Protein AF-A0A8T4T8U9-F1 (afdb_monomer_lite)

Foldseek 3Di:
DADVVLLVVVLVVVVVVDDLVVVLVVCVVVPHDNVNSVVSVVNNVVVVVPPDPPPDPPPPPPVVVVVVVVVVVVVVVVPPDDDDDDDDDDDDDDDDDDDDDDDDDDDDDDDDDDDDDDDDDDDDDDDDDDDDDDDDDDDDDDDDPDPPDPDDPPPPPPDDDPDPLPPDPPSQVSLLVVCLVVLPLVSLVVRPDLVSSQVSLLSSCQVVVPLVSLVPHPQSLVSLLVSCVNNVPLVSLVVRPDPVSSVVSND

Sequence (251 aa):
MANQELVNYLISLQAGNYSKTQVKRVLLEVGWPEKDINEAFKLAQTHHDVSMPHLGLQEKSFLIQSLSVLLIVMTGTFLIFGSEPTPTGNVVLTVSPVQTLGVSSEVRVVEEQNAPALISVPTQETAPTLNVHVEEQISVPAQQIFIPEPTPKVTVLSAPPQENCETAVKSDTCLLRHALEQKDEKLCSRIRSSELYSDCMTSLAIEKKQMSLCRETAEPDNCYAEYAEQTGDKTACSRIAKSSIRENCQS

Secondary structure (DSSP, 8-state):
---HHHHHHHHHHHTTT--HHHHHHHHHHTT--HHHHHHHHHHHHHHTTTS--------SSHHHHHHHHHHHHHHHSTTSSPPPPPP---------------------------------PPPP--PPP--PPP-----PPP----------------S-----GGG-TTHHHHHHHHHHHHT-HHHHTT---HHHHHHHHHHHHHHHT-GGGGGGSS-HHHHHHHHHHHH--GGGGGG--SHHHHHHHH-

Radius of gyration: 39.69 Å; chains: 1; bounding box: 90×96×93 Å

Structure (mmCIF, N/CA/C/O backbone):
data_AF-A0A8T4T8U9-F1
#
_entry.id   AF-A0A8T4T8U9-F1
#
loop_
_atom_site.group_PDB
_atom_site.id
_atom_site.type_symbol
_atom_site.label_atom_id
_atom_site.label_alt_id
_atom_site.label_comp_id
_atom_site.label_asym_id
_atom_site.label_entity_id
_atom_site.label_seq_id
_atom_site.pdbx_PDB_ins_code
_atom_site.Cartn_x
_atom_site.Cartn_y
_atom_site.Cartn_z
_atom_site.occupancy
_atom_site.B_iso_or_equiv
_atom_site.auth_seq_id
_atom_site.auth_comp_id
_atom_site.auth_asym_id
_atom_site.auth_atom_id
_atom_site.pdbx_PDB_model_num
ATOM 1 N N . MET A 1 1 ? 34.948 -1.245 -29.485 1.00 60.84 1 MET A N 1
ATOM 2 C CA . MET A 1 1 ? 35.095 -0.838 -28.077 1.00 60.84 1 MET A CA 1
ATOM 3 C C . MET A 1 1 ? 33.748 -1.105 -27.457 1.00 60.84 1 MET A C 1
ATOM 5 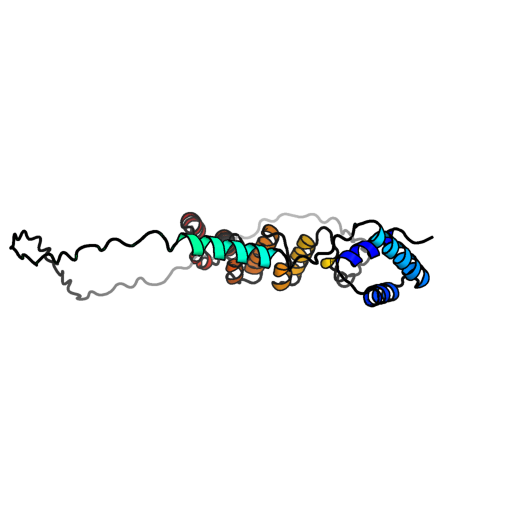O O . MET A 1 1 ? 32.793 -0.446 -27.847 1.00 60.84 1 MET A O 1
ATOM 9 N N . ALA A 1 2 ? 33.657 -2.120 -26.602 1.00 72.50 2 ALA A N 1
ATOM 10 C CA . ALA A 1 2 ? 32.401 -2.477 -25.964 1.00 72.50 2 ALA A CA 1
ATOM 11 C C . ALA A 1 2 ? 31.846 -1.317 -25.134 1.00 72.50 2 ALA A C 1
ATOM 13 O O . ALA A 1 2 ? 32.590 -0.616 -24.443 1.00 72.50 2 ALA A O 1
ATOM 14 N N . ASN A 1 3 ? 30.529 -1.147 -25.185 1.00 86.31 3 ASN A N 1
ATOM 15 C CA . ASN A 1 3 ? 29.830 -0.192 -24.344 1.00 86.31 3 ASN A CA 1
ATOM 16 C C . ASN A 1 3 ? 29.908 -0.660 -22.875 1.00 86.31 3 ASN A C 1
ATOM 18 O O . ASN A 1 3 ? 29.367 -1.711 -22.530 1.00 86.31 3 ASN A O 1
ATOM 22 N N . GLN A 1 4 ? 30.592 0.104 -22.017 1.00 86.69 4 GLN A N 1
ATOM 23 C CA . GLN A 1 4 ? 30.776 -0.258 -20.606 1.00 86.69 4 GLN A CA 1
ATOM 24 C C . GLN A 1 4 ? 29.465 -0.276 -19.811 1.00 86.69 4 GLN A C 1
ATOM 26 O O . GLN A 1 4 ? 29.329 -1.082 -18.893 1.00 86.69 4 GLN A O 1
ATOM 31 N N . GLU A 1 5 ? 28.479 0.544 -20.179 1.00 86.56 5 GLU A N 1
ATOM 32 C CA . GLU A 1 5 ? 27.156 0.522 -19.547 1.00 86.56 5 GLU A CA 1
ATOM 33 C C . GLU A 1 5 ? 26.439 -0.795 -19.849 1.00 86.56 5 GLU A C 1
ATOM 35 O O . GLU A 1 5 ? 25.894 -1.428 -18.944 1.00 86.56 5 GLU A O 1
ATOM 40 N N . LEU A 1 6 ? 26.528 -1.268 -21.097 1.00 90.12 6 LEU A N 1
ATOM 41 C CA . LEU A 1 6 ? 25.981 -2.564 -21.496 1.00 90.12 6 LEU A CA 1
ATOM 42 C C . LEU A 1 6 ? 26.680 -3.721 -20.768 1.00 90.12 6 LEU A C 1
ATOM 44 O O . LEU A 1 6 ? 26.020 -4.659 -20.331 1.00 90.12 6 LEU A O 1
ATOM 48 N N . VAL A 1 7 ? 28.004 -3.658 -20.597 1.00 88.94 7 VAL A N 1
ATOM 49 C CA . VAL A 1 7 ? 28.760 -4.671 -19.840 1.00 88.94 7 VAL A CA 1
ATOM 50 C C . VAL A 1 7 ? 28.304 -4.716 -18.380 1.00 88.94 7 VAL A C 1
ATOM 52 O O . VAL A 1 7 ? 27.998 -5.794 -17.874 1.00 88.94 7 VAL A O 1
ATOM 55 N N . ASN A 1 8 ? 28.191 -3.563 -17.719 1.00 87.00 8 ASN A N 1
ATOM 56 C CA . ASN A 1 8 ? 27.750 -3.480 -16.324 1.00 87.00 8 ASN A CA 1
ATOM 57 C C . ASN A 1 8 ? 26.303 -3.962 -16.147 1.00 87.00 8 ASN A C 1
ATOM 59 O O . ASN A 1 8 ? 25.994 -4.657 -15.178 1.00 87.00 8 ASN A O 1
ATOM 63 N N . TYR A 1 9 ? 25.433 -3.652 -17.109 1.00 89.38 9 TYR A N 1
ATOM 64 C CA . TYR A 1 9 ? 24.068 -4.165 -17.150 1.00 89.38 9 TYR A CA 1
ATOM 65 C C . TYR A 1 9 ? 24.029 -5.694 -17.282 1.00 89.38 9 TYR A C 1
ATOM 67 O O . TYR A 1 9 ? 23.308 -6.370 -16.555 1.00 89.38 9 TYR A O 1
ATOM 75 N N . LEU A 1 10 ? 24.845 -6.277 -18.161 1.00 89.81 10 LEU A N 1
ATOM 76 C CA . LEU A 1 10 ? 24.913 -7.733 -18.303 1.00 89.81 10 LEU A CA 1
ATOM 77 C C . LEU A 1 10 ? 25.443 -8.424 -17.037 1.00 89.81 10 LEU A C 1
ATOM 79 O O . LEU A 1 10 ? 24.952 -9.499 -16.693 1.00 89.81 10 LEU A O 1
ATOM 83 N N . ILE A 1 11 ? 26.396 -7.812 -16.327 1.00 86.12 11 ILE A N 1
ATOM 84 C CA . ILE A 1 11 ? 26.914 -8.324 -15.047 1.00 86.12 11 ILE A CA 1
ATOM 85 C C . ILE A 1 11 ? 25.815 -8.327 -13.974 1.00 86.12 11 ILE A C 1
ATOM 87 O O . ILE A 1 11 ? 25.668 -9.313 -13.252 1.00 86.12 11 ILE A O 1
ATOM 91 N N . SER A 1 12 ? 25.000 -7.270 -13.882 1.00 83.00 12 SER A N 1
ATOM 92 C CA . SER A 1 12 ? 23.913 -7.220 -12.892 1.00 83.00 12 SER A CA 1
ATOM 93 C C . SER A 1 12 ? 22.831 -8.271 -13.164 1.00 83.00 12 SER A C 1
ATOM 95 O O . SER A 1 12 ? 22.309 -8.879 -12.229 1.00 83.00 12 SER A O 1
ATOM 97 N N . LEU A 1 13 ? 22.551 -8.568 -14.436 1.00 84.06 13 LEU A N 1
ATOM 98 C CA . LEU A 1 13 ? 21.627 -9.636 -14.819 1.00 84.06 13 LEU A CA 1
ATOM 99 C C . LEU A 1 13 ? 22.167 -11.038 -14.501 1.00 84.06 13 LEU A C 1
ATOM 101 O O . LEU A 1 13 ? 21.388 -11.937 -14.189 1.00 84.06 13 LEU A O 1
ATOM 105 N N . GLN A 1 14 ? 23.482 -11.260 -14.520 1.00 71.69 14 GLN A N 1
ATOM 106 C CA . GLN A 1 14 ? 24.045 -12.566 -14.155 1.00 71.69 14 GLN A CA 1
ATOM 107 C C . GLN A 1 14 ? 23.751 -12.952 -12.695 1.00 71.69 14 GLN A C 1
ATOM 109 O O . GLN A 1 14 ? 23.529 -14.131 -12.421 1.00 71.69 14 GLN A O 1
ATOM 114 N N . ALA A 1 15 ? 23.639 -11.984 -11.778 1.00 69.00 15 ALA A N 1
ATOM 115 C CA . ALA A 1 15 ? 23.240 -12.235 -10.388 1.00 69.00 15 ALA A CA 1
ATOM 116 C C . ALA A 1 15 ? 21.786 -12.737 -10.250 1.00 69.00 15 ALA A C 1
ATOM 118 O O . ALA A 1 15 ? 21.448 -13.404 -9.275 1.00 69.00 15 ALA A O 1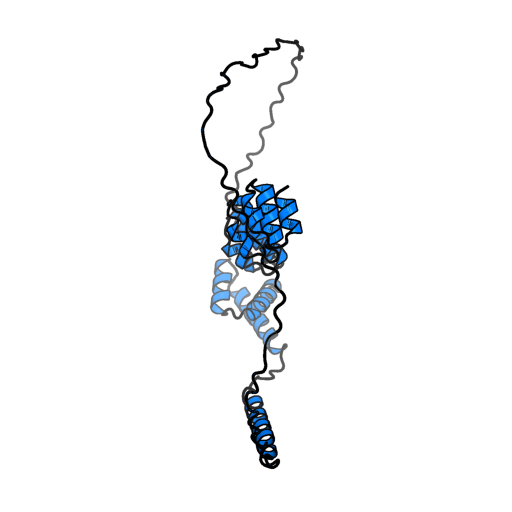
ATOM 119 N N . GLY A 1 16 ? 20.931 -12.441 -11.234 1.00 69.38 16 GLY A N 1
ATOM 120 C CA . GLY A 1 16 ? 19.524 -12.847 -11.274 1.00 69.38 16 GLY A CA 1
ATOM 121 C C . GLY A 1 16 ? 19.257 -14.199 -11.942 1.00 69.38 16 GLY A C 1
ATOM 122 O O . GLY A 1 16 ? 18.098 -14.567 -12.102 1.00 69.38 16 GLY A O 1
ATOM 123 N N . ASN A 1 17 ? 20.300 -14.940 -12.342 1.00 70.81 17 ASN A N 1
ATOM 124 C CA . ASN A 1 17 ? 20.196 -16.252 -12.997 1.00 70.81 17 ASN A CA 1
ATOM 125 C C . ASN A 1 17 ? 19.382 -16.255 -14.315 1.00 70.81 17 ASN A C 1
ATOM 127 O O . ASN A 1 17 ? 18.723 -17.238 -14.659 1.00 70.81 17 ASN A O 1
ATOM 131 N N . TYR A 1 18 ? 19.423 -15.157 -15.075 1.00 81.00 18 TYR A N 1
ATOM 132 C CA . TYR A 1 18 ? 18.790 -15.083 -16.395 1.00 81.00 18 TYR A CA 1
ATOM 133 C C . TYR A 1 18 ? 19.619 -15.820 -17.454 1.00 81.00 18 TYR A C 1
ATOM 135 O O . TYR A 1 18 ? 20.849 -15.720 -17.486 1.00 81.00 18 TYR A O 1
ATOM 143 N N . SER A 1 19 ? 18.964 -16.527 -18.383 1.00 84.06 19 SER A N 1
ATOM 144 C CA . SER A 1 19 ? 19.706 -17.203 -19.452 1.00 84.06 19 SER A CA 1
ATOM 145 C C . SER A 1 19 ? 20.261 -16.202 -20.472 1.00 84.06 19 SER A C 1
ATOM 147 O O . SER A 1 19 ? 19.580 -15.269 -20.907 1.00 84.06 19 SER A O 1
ATOM 149 N N . LYS A 1 20 ? 21.490 -16.451 -20.939 1.00 86.31 20 LYS A N 1
ATOM 150 C CA . LYS A 1 20 ? 22.165 -15.647 -21.974 1.00 86.31 20 LYS A CA 1
ATOM 151 C C . LYS A 1 20 ? 21.307 -15.467 -23.233 1.00 86.31 20 LYS A C 1
ATOM 153 O O . LYS A 1 20 ? 21.295 -14.394 -23.829 1.00 86.31 20 LYS A O 1
ATOM 158 N N . THR A 1 21 ? 20.557 -16.501 -23.613 1.00 85.06 21 THR A N 1
ATOM 159 C CA . THR A 1 21 ? 19.668 -16.496 -24.783 1.00 85.06 21 THR A CA 1
ATOM 160 C C . THR A 1 21 ? 18.459 -15.582 -24.593 1.00 85.06 21 THR A C 1
ATOM 162 O O . THR A 1 21 ? 18.077 -14.884 -25.532 1.00 85.06 21 THR A O 1
ATOM 165 N N . GLN A 1 22 ? 17.867 -15.553 -23.394 1.00 85.62 22 GLN A N 1
ATOM 166 C CA . GLN A 1 22 ? 16.753 -14.651 -23.079 1.00 85.62 22 GLN A CA 1
ATOM 167 C C . GLN A 1 22 ? 17.212 -13.194 -23.100 1.00 85.62 22 GLN A C 1
ATOM 169 O O . GLN A 1 22 ? 16.605 -12.375 -23.783 1.00 85.62 22 GLN A O 1
ATOM 174 N N . VAL A 1 23 ? 18.327 -12.893 -22.433 1.00 89.19 23 VAL A N 1
ATOM 175 C CA . VAL A 1 23 ? 18.873 -11.530 -22.373 1.00 89.19 23 VAL A CA 1
ATOM 176 C C . VAL A 1 23 ? 19.290 -11.041 -23.765 1.00 89.19 23 VAL A C 1
ATOM 178 O O . VAL A 1 23 ? 18.953 -9.926 -24.153 1.00 89.19 23 VAL A O 1
ATOM 181 N N . LYS A 1 24 ? 19.944 -11.892 -24.572 1.00 92.38 24 LYS A N 1
ATOM 182 C CA . LYS A 1 24 ? 20.305 -11.558 -25.959 1.00 92.38 24 LYS A CA 1
ATOM 183 C C . LYS A 1 24 ? 19.080 -11.229 -26.816 1.00 92.38 24 LYS A C 1
ATOM 185 O O . LYS A 1 24 ? 19.142 -10.289 -27.599 1.00 92.38 24 LYS A O 1
ATOM 190 N N . ARG A 1 25 ? 17.977 -11.974 -26.671 1.00 91.62 25 ARG A N 1
ATOM 191 C CA . ARG A 1 25 ? 16.738 -11.722 -27.426 1.00 91.62 25 ARG A CA 1
ATOM 192 C C . ARG A 1 25 ? 16.171 -10.335 -27.126 1.00 91.62 25 ARG A C 1
ATOM 194 O O . ARG A 1 25 ? 15.906 -9.593 -28.061 1.00 91.62 25 ARG A O 1
ATOM 201 N N . VAL A 1 26 ? 16.039 -9.991 -25.844 1.00 91.81 26 VAL A N 1
ATOM 202 C CA . VAL A 1 26 ? 15.486 -8.696 -25.414 1.00 91.81 26 VAL A CA 1
ATOM 203 C C . VAL A 1 26 ? 16.354 -7.541 -25.909 1.00 91.81 26 VAL A C 1
ATOM 205 O O . VAL A 1 26 ? 15.834 -6.561 -26.428 1.00 91.81 26 VAL A O 1
ATOM 208 N N . LEU A 1 27 ? 17.681 -7.673 -25.824 1.00 92.06 27 LEU A N 1
ATOM 209 C CA . LEU A 1 27 ? 18.603 -6.644 -26.309 1.00 92.06 27 LEU A CA 1
ATOM 210 C C . LEU A 1 27 ? 18.507 -6.429 -27.827 1.00 92.06 27 LEU A C 1
ATOM 212 O O . LEU A 1 27 ? 18.581 -5.293 -28.283 1.00 92.06 27 LEU A O 1
ATOM 216 N N . LEU A 1 28 ? 18.299 -7.489 -28.610 1.00 92.44 28 LEU A N 1
ATOM 217 C CA . LEU A 1 28 ? 18.056 -7.354 -30.050 1.00 92.44 28 LEU A CA 1
ATOM 218 C C . LEU A 1 28 ? 16.715 -6.666 -30.340 1.00 92.44 28 LEU A C 1
ATOM 220 O O . LEU A 1 28 ? 16.636 -5.848 -31.251 1.00 92.44 28 LEU A O 1
ATOM 224 N N . GLU A 1 29 ? 15.678 -6.968 -29.557 1.00 93.00 29 GLU A N 1
ATOM 225 C CA . GLU A 1 29 ? 14.336 -6.391 -29.705 1.00 93.00 29 GLU A CA 1
ATOM 226 C C . GLU A 1 29 ? 14.309 -4.884 -29.421 1.00 93.00 29 GLU A C 1
ATOM 228 O O . GLU A 1 29 ? 13.678 -4.130 -30.157 1.00 93.00 29 GLU A O 1
ATOM 233 N N . VAL A 1 30 ? 15.068 -4.420 -28.422 1.00 89.19 30 VAL A N 1
ATOM 234 C CA . VAL A 1 30 ? 15.222 -2.983 -28.128 1.00 89.19 30 VAL A CA 1
ATOM 235 C C . VAL A 1 30 ? 16.219 -2.272 -29.060 1.00 89.19 30 VAL A C 1
ATOM 237 O O . VAL A 1 30 ? 16.501 -1.089 -28.879 1.00 89.19 30 VAL A O 1
ATOM 240 N N . GLY A 1 31 ? 16.748 -2.974 -30.068 1.00 91.06 31 GLY A N 1
ATOM 241 C CA . GLY A 1 31 ? 17.551 -2.389 -31.142 1.00 91.06 31 GLY A CA 1
ATOM 242 C C . GLY A 1 31 ? 19.059 -2.349 -30.898 1.00 91.06 31 GLY A C 1
ATOM 243 O O . GLY A 1 31 ? 19.763 -1.650 -31.628 1.00 91.06 31 GLY A O 1
ATOM 244 N N . TRP A 1 32 ? 19.592 -3.086 -29.916 1.00 91.00 32 TRP A N 1
ATOM 245 C CA . TRP A 1 32 ? 21.044 -3.170 -29.751 1.00 91.00 32 TRP A CA 1
ATOM 246 C C . TRP A 1 32 ? 21.687 -3.982 -30.883 1.00 91.00 32 TRP A C 1
ATOM 248 O O . TRP A 1 32 ? 21.194 -5.059 -31.236 1.00 91.00 32 TRP A O 1
ATOM 258 N N . PRO A 1 33 ? 22.835 -3.533 -31.422 1.00 93.31 33 PRO A N 1
ATOM 259 C CA . PRO A 1 33 ? 23.558 -4.288 -32.433 1.00 93.31 33 PRO A CA 1
ATOM 260 C C . PRO A 1 33 ? 24.037 -5.629 -31.877 1.00 93.31 33 PRO A C 1
ATOM 262 O O . PRO A 1 33 ? 24.695 -5.688 -30.837 1.00 93.31 33 PRO A O 1
ATOM 265 N N . GLU A 1 34 ? 23.794 -6.719 -32.608 1.00 91.88 34 GLU A N 1
ATOM 266 C CA . GLU A 1 34 ? 24.196 -8.063 -32.170 1.00 91.88 34 GLU A CA 1
ATOM 267 C C . GLU A 1 34 ? 25.699 -8.162 -31.864 1.00 91.88 34 GLU A C 1
ATOM 269 O O . GLU A 1 34 ? 26.117 -8.849 -30.929 1.00 91.88 34 GLU A O 1
ATOM 274 N N . LYS A 1 35 ? 26.516 -7.436 -32.635 1.00 91.94 35 LYS A N 1
ATOM 275 C CA . LYS A 1 35 ? 27.965 -7.342 -32.442 1.00 91.94 35 LYS A CA 1
ATOM 276 C C . LYS A 1 35 ? 28.323 -6.812 -31.050 1.00 91.94 35 LYS A C 1
ATOM 278 O O . LYS A 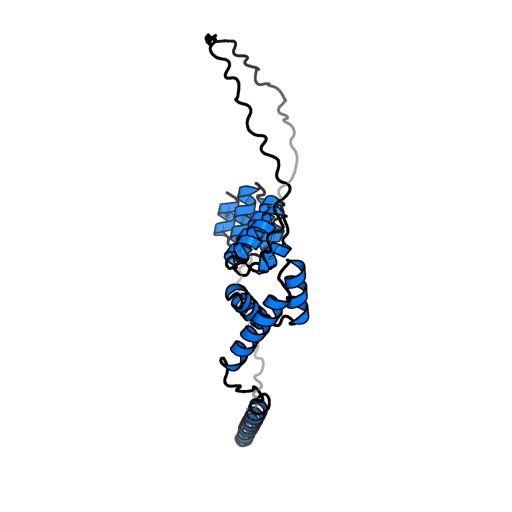1 35 ? 29.156 -7.417 -30.377 1.00 91.94 35 LYS A O 1
ATOM 283 N N . ASP A 1 36 ? 27.657 -5.748 -30.616 1.00 90.56 36 ASP A N 1
ATOM 284 C CA . ASP A 1 36 ? 27.935 -5.079 -29.345 1.00 90.56 36 ASP A CA 1
ATOM 285 C C . ASP A 1 36 ? 27.432 -5.920 -28.169 1.00 90.56 36 ASP A C 1
ATOM 287 O O . ASP A 1 36 ? 28.124 -6.057 -27.161 1.00 90.56 36 ASP A O 1
ATOM 291 N N . ILE A 1 37 ? 26.284 -6.585 -28.338 1.00 91.56 37 ILE A N 1
ATOM 292 C CA . ILE A 1 37 ? 25.748 -7.553 -27.372 1.00 91.56 37 ILE A CA 1
ATOM 293 C C . ILE A 1 37 ? 26.738 -8.706 -27.162 1.00 91.56 37 ILE A C 1
ATOM 295 O O . ILE A 1 37 ? 27.057 -9.066 -26.028 1.00 91.56 37 ILE A O 1
ATOM 299 N N . ASN A 1 38 ? 27.249 -9.293 -28.247 1.00 91.88 38 ASN A N 1
ATOM 300 C CA . ASN A 1 38 ? 28.189 -10.410 -28.169 1.00 91.88 38 ASN A CA 1
ATOM 301 C C . ASN A 1 38 ? 29.537 -9.986 -27.546 1.00 91.88 38 ASN A C 1
ATOM 303 O O . ASN A 1 38 ? 30.094 -10.742 -26.745 1.00 91.88 38 ASN A O 1
ATOM 307 N N . GLU A 1 39 ? 30.053 -8.795 -27.879 1.00 91.56 39 GLU A N 1
ATOM 308 C CA . GLU A 1 39 ? 31.277 -8.234 -27.281 1.00 91.56 39 GLU A CA 1
ATOM 309 C C . GLU A 1 39 ? 31.083 -7.987 -25.775 1.00 91.56 39 GLU A C 1
ATOM 311 O O . GLU A 1 39 ? 31.923 -8.392 -24.969 1.00 91.56 39 GLU A O 1
ATOM 316 N N . ALA A 1 40 ? 29.936 -7.430 -25.376 1.00 91.19 40 ALA A N 1
ATOM 317 C CA . ALA A 1 40 ? 29.621 -7.164 -23.978 1.00 91.19 40 ALA A CA 1
ATOM 318 C C . ALA A 1 40 ? 29.429 -8.450 -23.157 1.00 91.19 40 ALA A C 1
ATOM 320 O O . ALA A 1 40 ? 29.958 -8.551 -22.052 1.00 91.19 40 ALA A O 1
ATOM 321 N N . PHE A 1 41 ? 28.771 -9.479 -23.705 1.00 90.31 41 PHE A N 1
ATOM 322 C CA . PHE A 1 41 ? 28.678 -10.786 -23.045 1.00 90.31 41 PHE A CA 1
ATOM 323 C C . PHE A 1 41 ? 30.042 -11.436 -22.837 1.00 90.31 41 PHE A C 1
ATOM 325 O O . PHE A 1 41 ? 30.249 -12.098 -21.823 1.00 90.31 41 PHE A O 1
ATOM 332 N N . LYS A 1 42 ? 30.964 -11.283 -23.793 1.00 90.19 42 LYS A N 1
ATOM 333 C CA . LYS A 1 42 ? 32.323 -11.818 -23.675 1.00 90.19 42 LYS A CA 1
ATOM 334 C C . LYS A 1 42 ? 33.064 -11.173 -22.500 1.00 90.19 42 LYS A C 1
ATOM 336 O O . LYS A 1 42 ? 33.716 -11.887 -21.748 1.00 90.19 42 LYS A O 1
ATOM 341 N N . LEU A 1 43 ? 32.912 -9.860 -22.319 1.00 87.69 43 LEU A N 1
ATOM 342 C CA . LEU A 1 43 ? 33.530 -9.110 -21.221 1.00 87.69 43 LEU A CA 1
ATOM 343 C C . LEU A 1 43 ? 32.848 -9.359 -19.867 1.00 87.69 43 LEU A C 1
ATOM 345 O O . LEU A 1 43 ? 33.526 -9.555 -18.860 1.00 87.69 43 LEU A O 1
ATOM 349 N N . ALA A 1 44 ? 31.517 -9.432 -19.831 1.00 84.12 44 ALA A N 1
ATOM 350 C CA . ALA A 1 44 ? 30.778 -9.772 -18.614 1.00 84.12 44 ALA A CA 1
ATOM 351 C C . ALA A 1 44 ? 31.131 -11.186 -18.116 1.00 84.12 44 ALA A C 1
ATOM 353 O O . ALA A 1 44 ? 31.309 -11.412 -16.924 1.00 84.12 44 ALA A O 1
ATOM 354 N N . GLN A 1 45 ? 31.328 -12.138 -19.034 1.00 78.19 45 GLN A N 1
ATOM 355 C CA . GLN A 1 45 ? 31.705 -13.510 -18.693 1.00 78.19 45 GLN A CA 1
ATOM 356 C C . GLN A 1 45 ? 33.137 -13.626 -18.140 1.00 78.19 45 GLN A C 1
ATOM 358 O O . GLN A 1 45 ? 33.381 -14.489 -17.306 1.00 78.19 45 GLN A O 1
ATOM 363 N N . THR A 1 46 ? 34.061 -12.732 -18.515 1.00 71.81 46 THR A N 1
ATOM 364 C CA . THR A 1 46 ? 35.405 -12.673 -17.908 1.00 71.81 46 THR A CA 1
ATOM 365 C C . THR A 1 46 ? 35.414 -12.096 -16.487 1.00 71.81 46 THR A C 1
ATOM 367 O O . THR A 1 46 ? 36.286 -12.449 -15.700 1.00 71.81 46 THR A O 1
ATOM 370 N N . HIS A 1 47 ? 34.428 -11.268 -16.113 1.00 58.72 47 HIS A N 1
ATOM 371 C CA . HIS A 1 47 ? 34.287 -10.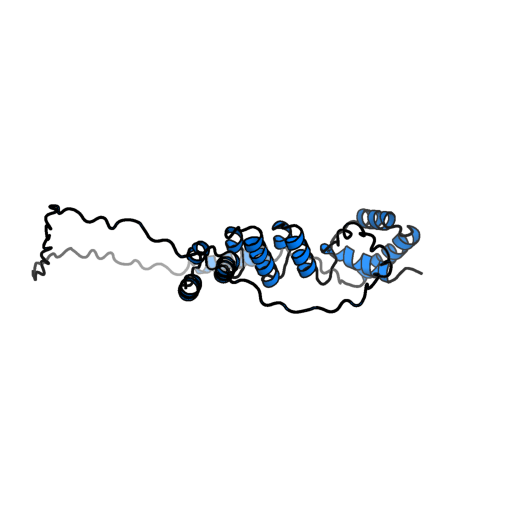763 -14.738 1.00 58.72 47 HIS A CA 1
ATOM 372 C C . HIS A 1 47 ? 33.783 -11.826 -13.743 1.00 58.72 47 HIS A C 1
ATOM 374 O O . HIS A 1 47 ? 34.013 -11.689 -12.542 1.00 58.72 47 HIS A O 1
ATOM 380 N N . HIS A 1 48 ? 33.165 -12.909 -14.228 1.00 54.38 48 HIS A N 1
ATOM 381 C CA . HIS A 1 48 ? 32.760 -14.055 -13.407 1.00 54.38 48 HIS A CA 1
ATOM 382 C C . HIS A 1 48 ? 33.960 -14.891 -12.911 1.00 54.38 48 HIS A C 1
ATOM 384 O O . HIS A 1 48 ? 33.848 -15.571 -11.899 1.00 54.38 48 HIS A O 1
ATOM 390 N N . ASP A 1 49 ? 35.116 -14.834 -13.582 1.00 43.34 49 ASP A N 1
ATOM 391 C CA . ASP A 1 49 ? 36.278 -15.683 -13.254 1.00 43.34 49 ASP A CA 1
ATOM 392 C C . ASP A 1 49 ? 37.181 -15.095 -12.148 1.00 43.34 49 ASP A C 1
ATOM 394 O O . ASP A 1 49 ? 38.038 -15.778 -11.597 1.00 43.34 49 ASP A O 1
ATOM 398 N N . VAL A 1 50 ? 37.000 -13.814 -11.798 1.00 51.62 50 VAL A N 1
ATOM 399 C CA . VAL A 1 50 ? 37.882 -13.101 -10.846 1.00 51.62 50 VAL A CA 1
ATOM 400 C C . VAL A 1 50 ? 37.220 -12.875 -9.483 1.00 51.62 50 VAL A C 1
ATOM 402 O O . VAL A 1 50 ? 37.906 -12.661 -8.487 1.00 51.62 50 VAL A O 1
ATOM 405 N N . SER A 1 51 ? 35.892 -12.976 -9.394 1.00 47.41 51 SER A N 1
ATOM 406 C CA . SER A 1 51 ? 35.154 -12.890 -8.127 1.00 47.41 51 SER A CA 1
ATOM 407 C C . SER A 1 51 ? 34.559 -14.241 -7.751 1.00 47.41 51 SER A C 1
ATOM 409 O O . SER A 1 51 ? 33.350 -14.412 -7.817 1.00 47.41 51 SER A O 1
ATOM 411 N N . MET A 1 52 ? 35.426 -15.194 -7.393 1.00 39.22 52 MET A N 1
ATOM 412 C CA . MET A 1 52 ? 35.226 -16.189 -6.326 1.00 39.22 52 MET A CA 1
ATOM 413 C C . MET A 1 52 ? 36.355 -17.234 -6.369 1.00 39.22 52 MET A C 1
ATOM 415 O O . MET A 1 52 ? 36.481 -17.946 -7.366 1.00 39.22 52 MET A O 1
ATOM 419 N N . PRO A 1 53 ? 37.122 -17.449 -5.282 1.00 38.25 53 PRO A N 1
ATOM 420 C CA . PRO A 1 53 ? 37.631 -18.786 -5.032 1.00 38.25 53 PRO A CA 1
ATOM 421 C C . PRO A 1 53 ? 36.410 -19.692 -4.837 1.00 38.25 53 PRO A C 1
ATOM 423 O O . PRO A 1 53 ? 35.608 -19.505 -3.922 1.00 38.25 53 PRO A O 1
ATOM 426 N N . HIS A 1 54 ? 36.247 -20.653 -5.739 1.00 37.94 54 HIS A N 1
ATOM 427 C CA . HIS A 1 54 ? 35.256 -21.715 -5.656 1.00 37.94 54 HIS A CA 1
ATOM 428 C C . HIS A 1 54 ? 35.539 -22.593 -4.422 1.00 37.94 54 HIS A C 1
ATOM 430 O O . HIS A 1 54 ? 36.140 -23.663 -4.525 1.00 37.94 54 HIS A O 1
ATOM 436 N N . LEU A 1 55 ? 35.099 -22.162 -3.236 1.00 36.69 55 LEU A N 1
ATOM 437 C CA . LEU A 1 55 ? 34.809 -23.084 -2.141 1.00 36.69 55 LEU A CA 1
ATOM 438 C C . LEU A 1 55 ? 33.432 -23.676 -2.419 1.00 36.69 55 LEU A C 1
ATOM 440 O O . LEU A 1 55 ? 32.393 -23.155 -2.015 1.00 36.69 55 LEU A O 1
ATOM 444 N N . GLY A 1 56 ? 33.454 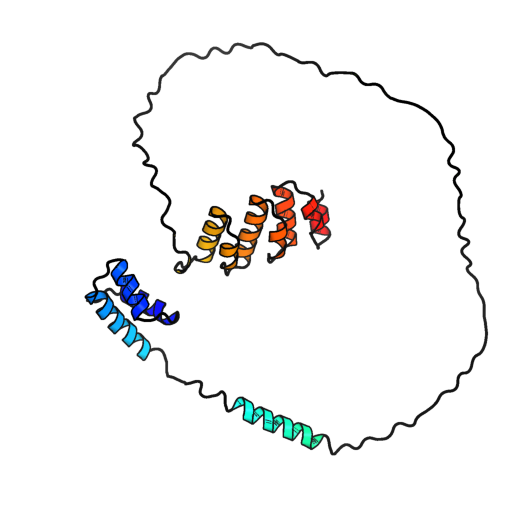-24.763 -3.185 1.00 37.09 56 GLY A N 1
ATOM 445 C CA . GLY A 1 56 ? 32.293 -25.595 -3.420 1.00 37.09 56 GLY A CA 1
ATOM 446 C C . GLY A 1 56 ? 31.703 -26.049 -2.090 1.00 37.09 56 GLY A C 1
ATOM 447 O O . GLY A 1 56 ? 32.365 -26.708 -1.290 1.00 37.09 56 GLY A O 1
ATOM 448 N N . LEU A 1 57 ? 30.426 -25.740 -1.879 1.00 40.34 57 LEU A N 1
ATOM 449 C CA . LEU A 1 57 ? 29.590 -26.460 -0.930 1.00 40.34 57 LEU A CA 1
ATOM 450 C C . LEU A 1 57 ? 29.366 -27.880 -1.466 1.00 40.34 57 LEU A C 1
ATOM 452 O O . LEU A 1 57 ? 28.321 -28.202 -2.024 1.00 40.34 57 LEU A O 1
ATOM 456 N N . GLN A 1 58 ? 30.362 -28.740 -1.257 1.00 49.47 58 GLN A N 1
ATOM 457 C CA . GLN A 1 58 ? 30.196 -30.190 -1.191 1.00 49.47 58 GLN A CA 1
ATOM 458 C C . GLN A 1 58 ? 30.244 -30.651 0.272 1.00 49.47 58 GLN A C 1
ATOM 460 O O . GLN A 1 58 ? 30.790 -31.694 0.587 1.00 49.47 58 GLN A O 1
ATOM 465 N N . GLU A 1 59 ? 29.644 -29.891 1.185 1.00 50.12 59 GLU A N 1
ATOM 466 C CA . GLU A 1 59 ? 29.626 -30.188 2.625 1.00 50.12 59 GLU A CA 1
ATOM 467 C C . GLU A 1 59 ? 28.178 -30.294 3.135 1.00 50.12 59 GLU A C 1
ATOM 469 O O . GLU A 1 59 ? 27.786 -29.697 4.129 1.00 50.12 59 GLU A O 1
ATOM 474 N N . LYS A 1 60 ? 27.337 -31.080 2.449 1.00 48.47 60 LYS A N 1
ATOM 475 C CA . LYS A 1 60 ? 26.115 -31.641 3.068 1.00 48.47 60 LYS A CA 1
ATOM 476 C C . LYS A 1 60 ? 26.349 -33.028 3.683 1.00 48.47 60 LYS A C 1
ATOM 478 O O . LYS A 1 60 ? 25.398 -33.663 4.123 1.00 48.47 60 LYS A O 1
ATOM 483 N N . SER A 1 61 ? 27.605 -33.486 3.747 1.00 52.75 61 SER A N 1
ATOM 484 C CA . SER A 1 61 ? 27.956 -34.816 4.263 1.00 52.75 61 SER A CA 1
ATOM 485 C C . SER A 1 61 ? 28.571 -34.811 5.670 1.00 52.75 61 SER A C 1
ATOM 487 O O . SER A 1 61 ? 28.433 -35.809 6.371 1.00 52.75 61 SER A O 1
ATOM 489 N N . PHE A 1 62 ? 29.203 -33.723 6.130 1.00 54.34 62 PHE A N 1
ATOM 490 C CA . PHE A 1 62 ? 29.923 -33.731 7.416 1.00 54.34 62 PHE A CA 1
ATOM 491 C C . PHE A 1 62 ? 29.060 -33.401 8.642 1.00 54.34 62 PHE A C 1
ATOM 493 O O . PHE A 1 62 ? 29.258 -33.995 9.702 1.00 54.34 62 PHE A O 1
ATOM 500 N N . LEU A 1 63 ? 28.051 -32.531 8.510 1.00 53.88 63 LEU A N 1
ATOM 501 C CA . LEU A 1 63 ? 27.177 -32.181 9.642 1.00 53.88 63 LEU A CA 1
ATOM 502 C C . LEU A 1 63 ? 26.316 -33.362 10.119 1.00 53.88 63 LEU A C 1
ATOM 504 O O . LEU A 1 63 ? 25.990 -33.454 11.298 1.00 53.88 63 LEU A O 1
ATOM 508 N N . ILE A 1 64 ? 25.989 -34.300 9.227 1.00 55.75 64 ILE A N 1
ATOM 509 C CA . ILE A 1 64 ? 25.187 -35.483 9.570 1.00 55.75 64 ILE A CA 1
ATOM 510 C C . ILE A 1 64 ? 26.037 -36.520 10.322 1.00 55.75 64 ILE A C 1
ATOM 512 O O . ILE A 1 64 ? 25.526 -37.179 11.224 1.00 55.75 64 ILE A O 1
ATOM 516 N N . GLN A 1 65 ? 27.339 -36.624 10.025 1.00 57.16 65 GLN A N 1
ATOM 517 C CA . GLN A 1 65 ? 28.221 -37.588 10.693 1.00 57.16 65 GLN A CA 1
ATOM 518 C C . GLN A 1 65 ? 28.647 -37.149 12.105 1.00 57.16 65 GLN A C 1
ATOM 520 O O . GLN A 1 65 ? 28.834 -38.003 12.974 1.00 57.16 65 GLN A O 1
ATOM 525 N N . SER A 1 66 ? 28.737 -35.842 12.386 1.00 58.16 66 SER A N 1
ATOM 526 C CA . SER A 1 66 ? 29.058 -35.345 13.736 1.00 58.16 66 SER A CA 1
ATOM 527 C C . SER A 1 66 ? 27.877 -35.452 14.714 1.00 58.16 66 SER A C 1
ATOM 529 O O . SER A 1 66 ? 28.071 -35.816 15.876 1.00 58.16 66 SER A O 1
ATOM 531 N N . LEU A 1 67 ? 26.644 -35.232 14.242 1.00 60.31 67 LEU A N 1
ATOM 532 C CA . LEU A 1 67 ? 25.416 -35.374 15.039 1.00 60.31 67 LEU A CA 1
ATOM 533 C C . LEU A 1 67 ? 25.156 -36.825 15.479 1.00 60.31 67 LEU A C 1
ATOM 535 O O . LEU A 1 67 ? 24.726 -37.054 16.610 1.00 60.31 67 LEU A O 1
ATOM 539 N N . SER A 1 68 ? 25.475 -37.811 14.632 1.00 60.56 68 SER A N 1
ATOM 540 C CA . SER A 1 68 ? 25.345 -39.233 14.982 1.00 60.56 68 SER A CA 1
ATOM 541 C C . SER A 1 68 ? 26.286 -39.669 16.107 1.00 60.56 68 SER A C 1
ATOM 543 O O . SER A 1 68 ? 25.891 -40.468 16.952 1.00 60.56 68 SER A O 1
ATOM 545 N N . VAL A 1 69 ? 27.505 -39.123 16.173 1.00 63.59 69 VAL A N 1
ATOM 546 C CA . VAL A 1 69 ? 28.469 -39.475 17.231 1.00 63.59 69 VAL A CA 1
ATOM 547 C C . VAL A 1 69 ? 28.064 -38.849 18.569 1.00 63.59 69 VAL A C 1
ATOM 549 O O . VAL A 1 69 ? 28.173 -39.501 19.606 1.00 63.59 69 VAL A O 1
ATOM 552 N N . LEU A 1 70 ? 27.514 -37.630 18.560 1.00 62.59 70 LEU A N 1
ATOM 553 C CA . LEU A 1 70 ? 27.063 -36.953 19.779 1.00 62.59 70 LEU A CA 1
ATOM 554 C C . LEU A 1 70 ? 25.854 -37.655 20.429 1.00 62.59 70 LEU A C 1
ATOM 556 O O . LEU A 1 70 ? 25.803 -37.777 21.651 1.00 62.59 70 LEU A O 1
ATOM 560 N N . LEU A 1 71 ? 24.916 -38.177 19.629 1.00 62.03 71 LEU A N 1
ATOM 561 C CA . LEU A 1 71 ? 23.771 -38.943 20.142 1.00 62.03 71 LEU A CA 1
ATOM 562 C C . LEU A 1 71 ? 24.192 -40.276 20.780 1.00 62.03 71 LEU A C 1
ATOM 564 O O . LEU A 1 71 ? 23.669 -40.629 21.836 1.00 62.03 71 LEU A O 1
ATOM 568 N N . ILE A 1 72 ? 25.172 -40.978 20.202 1.00 64.62 72 ILE A N 1
ATOM 569 C CA . ILE A 1 72 ? 25.668 -42.256 20.743 1.00 64.62 72 ILE A CA 1
ATOM 570 C C . ILE A 1 72 ? 26.359 -42.047 22.101 1.00 64.62 72 ILE A C 1
ATOM 572 O O . ILE A 1 72 ? 26.138 -42.828 23.029 1.00 64.62 72 ILE A O 1
ATOM 576 N N . VAL A 1 73 ? 27.127 -40.961 22.262 1.00 61.19 73 VAL A N 1
ATOM 577 C CA . VAL A 1 73 ? 27.790 -40.626 23.537 1.00 61.19 73 VAL A CA 1
ATOM 578 C C . VAL A 1 73 ? 26.771 -40.238 24.618 1.00 61.19 73 VAL A C 1
ATOM 580 O O . VAL A 1 73 ? 26.935 -40.641 25.766 1.00 61.19 73 VAL A O 1
ATOM 583 N N . MET A 1 74 ? 25.680 -39.550 24.259 1.00 59.34 74 MET A N 1
ATOM 584 C CA . MET A 1 74 ? 24.605 -39.198 25.203 1.00 59.34 74 MET A CA 1
ATOM 585 C C . MET A 1 74 ? 23.766 -40.406 25.649 1.00 59.34 74 MET A C 1
ATOM 587 O O . MET A 1 74 ? 23.300 -40.444 26.785 1.00 59.34 74 MET A O 1
ATOM 591 N N . THR A 1 75 ? 23.602 -41.426 24.801 1.00 58.22 75 THR A N 1
ATOM 592 C CA . THR A 1 75 ? 22.938 -42.683 25.198 1.00 58.22 75 THR A CA 1
ATOM 593 C C . THR A 1 75 ? 23.847 -43.633 25.986 1.00 58.22 75 THR A C 1
ATOM 595 O O . THR A 1 75 ? 23.349 -44.483 26.721 1.00 58.22 75 THR A O 1
ATOM 598 N N . GLY A 1 76 ? 25.174 -43.488 25.873 1.00 56.41 76 GLY A N 1
ATOM 599 C CA . GLY A 1 76 ? 26.155 -44.353 26.539 1.00 56.41 76 GLY A CA 1
ATOM 600 C C . GLY A 1 76 ? 26.363 -44.063 28.030 1.00 56.41 76 GLY A C 1
ATOM 601 O O . GLY A 1 76 ? 26.737 -44.960 28.779 1.00 56.41 76 GLY A O 1
ATOM 602 N N . THR A 1 77 ? 26.083 -42.845 28.493 1.00 56.62 77 THR A N 1
ATOM 603 C CA . THR A 1 77 ? 26.200 -42.462 29.914 1.00 56.62 77 THR A CA 1
ATOM 604 C C . THR A 1 77 ? 24.894 -42.582 30.701 1.00 56.62 77 THR A C 1
ATOM 606 O O . THR A 1 77 ? 24.925 -42.531 31.929 1.00 56.62 77 THR A O 1
ATOM 609 N N . PHE A 1 78 ? 23.756 -42.817 30.039 1.00 52.34 78 PHE A N 1
ATOM 610 C CA . PHE A 1 78 ? 22.450 -42.932 30.705 1.00 52.34 78 PHE A CA 1
ATOM 611 C C . PHE A 1 78 ? 22.139 -44.337 31.259 1.00 52.34 78 PHE A C 1
ATOM 613 O O . PHE A 1 78 ? 21.156 -44.505 31.973 1.00 52.34 78 PHE A O 1
ATOM 620 N N . LEU A 1 79 ? 22.975 -45.348 30.981 1.00 52.81 79 LEU A N 1
ATOM 621 C CA . LEU A 1 79 ? 22.771 -46.731 31.450 1.00 52.81 79 LEU A CA 1
ATOM 622 C C . LEU A 1 79 ? 23.568 -47.113 32.714 1.00 52.81 79 LEU A C 1
ATOM 624 O O . LEU A 1 79 ? 23.617 -48.293 33.051 1.00 52.81 79 LEU A O 1
ATOM 628 N N . ILE A 1 80 ? 24.182 -46.158 33.431 1.00 57.53 80 ILE A N 1
ATOM 629 C CA . ILE A 1 80 ? 24.993 -46.466 34.635 1.00 57.53 80 ILE A CA 1
ATOM 630 C C . ILE A 1 80 ? 24.424 -45.880 35.944 1.00 57.53 80 ILE A C 1
ATOM 632 O O . ILE A 1 80 ? 24.850 -46.287 37.021 1.00 57.53 80 ILE A O 1
ATOM 636 N N . PHE A 1 81 ? 23.394 -45.029 35.917 1.00 51.28 81 PHE A N 1
ATOM 637 C CA . PHE A 1 81 ? 22.723 -44.600 37.154 1.00 51.28 81 PHE A CA 1
ATOM 638 C C . PHE A 1 81 ? 21.398 -45.338 37.338 1.00 51.28 81 PHE A C 1
ATOM 640 O O . PHE A 1 81 ? 20.384 -45.021 36.720 1.00 51.28 81 PHE A O 1
ATOM 647 N N . GLY A 1 82 ? 21.455 -46.377 38.173 1.00 47.78 82 GLY A N 1
ATOM 648 C CA . GLY A 1 82 ? 20.316 -47.183 38.585 1.00 47.78 82 GLY A CA 1
ATOM 649 C C . GLY A 1 82 ? 19.236 -46.356 39.282 1.00 47.78 82 GLY A C 1
ATOM 650 O O . GLY A 1 82 ? 19.515 -45.482 40.098 1.00 47.78 82 GLY A O 1
ATOM 651 N N . SER A 1 83 ? 17.989 -46.665 38.946 1.00 48.19 83 SER A N 1
ATOM 652 C CA . SER A 1 83 ? 16.782 -46.172 39.598 1.00 48.19 83 SER A CA 1
ATOM 653 C C . SER A 1 83 ? 16.644 -46.749 41.011 1.00 48.19 83 SER A C 1
ATOM 655 O O . SER A 1 83 ? 16.529 -47.967 41.164 1.00 48.19 83 SER A O 1
ATOM 657 N N . GLU A 1 84 ? 16.582 -45.893 42.030 1.00 56.78 84 GLU A N 1
ATOM 658 C CA . GLU A 1 84 ? 16.029 -46.266 43.336 1.00 56.78 84 GLU A CA 1
ATOM 659 C C . GLU A 1 84 ? 14.489 -46.346 43.250 1.00 56.78 84 GLU A C 1
ATOM 661 O O . GLU A 1 84 ? 13.864 -45.485 42.621 1.00 56.78 84 GLU A O 1
ATOM 666 N N . PRO A 1 85 ? 13.839 -47.358 43.857 1.00 55.31 85 PRO A N 1
ATOM 667 C CA . PRO A 1 85 ? 12.384 -47.445 43.896 1.00 55.31 85 PRO A CA 1
ATOM 668 C C . PRO A 1 85 ? 11.804 -46.503 44.962 1.00 55.31 85 PRO A C 1
ATOM 670 O O . PRO A 1 85 ? 12.206 -46.529 46.125 1.00 55.31 85 PRO A O 1
ATOM 673 N N . THR A 1 86 ? 10.806 -45.704 44.585 1.00 48.84 86 THR A N 1
ATOM 674 C CA . THR A 1 86 ? 9.996 -44.930 45.534 1.00 48.84 86 THR A CA 1
ATOM 675 C C . THR A 1 86 ? 8.949 -45.834 46.201 1.00 48.84 86 THR A C 1
ATOM 677 O O . THR A 1 86 ? 8.274 -46.604 45.513 1.00 48.84 86 THR A O 1
ATOM 680 N N . PRO A 1 87 ? 8.776 -45.776 47.534 1.00 50.09 87 PRO A N 1
ATOM 681 C CA . PRO A 1 87 ? 7.742 -46.544 48.213 1.00 50.09 87 PRO A CA 1
ATOM 682 C C . PRO A 1 87 ? 6.358 -45.921 47.996 1.00 50.09 87 PRO A C 1
ATOM 684 O O . PRO A 1 87 ? 6.115 -44.747 48.274 1.00 50.09 87 PRO A O 1
ATOM 687 N N . THR A 1 88 ? 5.431 -46.749 47.518 1.00 50.91 88 THR A N 1
ATOM 688 C CA . THR A 1 88 ? 3.994 -46.478 47.453 1.00 50.91 88 THR A CA 1
ATOM 689 C C . THR A 1 88 ? 3.437 -46.298 48.867 1.00 50.91 88 THR A C 1
ATOM 691 O O . THR A 1 88 ? 3.322 -47.261 49.620 1.00 50.91 88 THR A O 1
ATOM 694 N N . GLY A 1 89 ? 3.100 -45.058 49.225 1.00 46.91 89 GLY A N 1
ATOM 695 C CA . GLY A 1 89 ? 2.387 -44.699 50.450 1.00 46.91 89 GLY A CA 1
ATOM 696 C C . GLY A 1 89 ? 0.969 -44.239 50.128 1.00 46.91 89 GLY A C 1
ATOM 697 O O . GLY A 1 89 ? 0.716 -43.068 49.871 1.00 46.91 89 GLY A O 1
ATOM 698 N N . ASN A 1 90 ? 0.046 -45.186 50.127 1.00 53.59 90 ASN A N 1
ATOM 699 C CA . ASN A 1 90 ? -1.396 -44.996 50.189 1.00 53.59 90 ASN A CA 1
ATOM 700 C C . ASN A 1 90 ? -1.790 -44.294 51.501 1.00 53.59 90 ASN A C 1
ATOM 702 O O . ASN A 1 90 ? -1.777 -44.912 52.563 1.00 53.59 90 ASN A O 1
ATOM 706 N N . VAL A 1 91 ? -2.187 -43.017 51.430 1.00 47.22 91 VAL A N 1
ATOM 707 C CA . VAL A 1 91 ? -2.803 -42.319 52.567 1.00 47.22 91 VAL A CA 1
ATOM 708 C C . VAL A 1 91 ? -4.321 -42.328 52.424 1.00 47.22 91 VAL A C 1
ATOM 710 O O . VAL A 1 91 ? -4.913 -41.810 51.479 1.00 47.22 91 VAL A O 1
ATOM 713 N N . VAL A 1 92 ? -4.894 -42.997 53.413 1.00 43.91 92 VAL A N 1
ATOM 714 C CA . VAL A 1 92 ? -6.293 -43.219 53.747 1.00 43.91 92 VAL A CA 1
ATOM 715 C C . VAL A 1 92 ? -7.084 -41.911 53.858 1.00 43.91 92 VAL A C 1
ATOM 717 O O . VAL A 1 92 ? -6.650 -40.949 54.485 1.00 43.91 92 VAL A O 1
ATOM 720 N N . LEU A 1 93 ? -8.293 -41.929 53.288 1.00 46.72 93 LEU A N 1
ATOM 721 C CA . LEU A 1 93 ? -9.371 -40.973 53.534 1.00 46.72 93 LEU A CA 1
ATOM 722 C C . LEU A 1 93 ? -9.718 -40.935 55.028 1.00 46.72 93 LEU A C 1
ATOM 724 O O . LEU A 1 93 ? -10.286 -41.890 55.557 1.00 46.72 93 LEU A O 1
ATOM 728 N N . THR A 1 94 ? -9.472 -39.808 55.689 1.00 40.75 94 THR A N 1
ATOM 729 C CA . THR A 1 94 ? -10.153 -39.470 56.943 1.00 40.75 94 THR A CA 1
ATOM 730 C C . THR A 1 94 ? -11.062 -38.277 56.699 1.00 40.75 94 THR A C 1
ATOM 732 O O . THR A 1 94 ? -10.621 -37.133 56.618 1.00 40.75 94 THR A O 1
ATOM 735 N N . VAL A 1 95 ? -12.351 -38.578 56.563 1.00 48.00 95 VAL A N 1
ATOM 736 C CA . VAL A 1 95 ? -13.447 -37.616 56.667 1.00 48.00 95 VAL A CA 1
ATOM 737 C C . VAL A 1 95 ? -13.566 -37.209 58.136 1.00 48.00 95 VAL A C 1
ATOM 739 O O . VAL A 1 95 ? -13.568 -38.065 59.020 1.00 48.00 95 VAL A O 1
ATOM 742 N N . SER A 1 96 ? -13.688 -35.913 58.412 1.00 44.97 96 SER A N 1
ATOM 743 C CA . SER A 1 96 ? -14.220 -35.401 59.679 1.00 44.97 96 SER A CA 1
ATOM 744 C C . SER A 1 96 ? -14.878 -34.029 59.476 1.00 44.97 96 SER A C 1
ATOM 746 O O . SER A 1 96 ? -14.620 -33.378 58.463 1.00 44.97 96 SER A O 1
ATOM 748 N N . PRO A 1 97 ? -15.818 -33.645 60.358 1.00 51.22 97 PRO A N 1
ATOM 749 C CA . PRO A 1 97 ? -17.050 -32.985 59.941 1.00 51.22 97 PRO A CA 1
ATOM 750 C C . PRO A 1 97 ? -17.071 -31.461 60.136 1.00 51.22 97 PRO A C 1
ATOM 752 O O . PRO A 1 97 ? -16.416 -30.917 61.016 1.00 51.22 97 PRO A O 1
ATOM 755 N N . VAL A 1 98 ? -17.920 -30.832 59.314 1.00 38.12 98 VAL A N 1
ATOM 756 C CA . VAL A 1 98 ? -18.845 -29.716 59.601 1.00 38.12 98 VAL A CA 1
ATOM 757 C C . VAL A 1 98 ? -18.373 -28.635 60.579 1.00 38.12 98 VAL A C 1
ATOM 759 O O . VAL A 1 98 ? -18.420 -28.834 61.788 1.00 38.12 98 VAL A O 1
ATOM 762 N N . GLN A 1 99 ? -18.179 -27.417 60.057 1.00 43.53 99 GLN A N 1
ATOM 763 C CA . GLN A 1 99 ? -18.774 -26.216 60.654 1.00 43.53 99 GLN A CA 1
ATOM 764 C C . GLN A 1 99 ? -19.372 -25.325 59.559 1.00 43.53 99 GLN A C 1
ATOM 766 O O . GLN A 1 99 ? -18.690 -24.808 58.679 1.00 43.53 99 GLN A O 1
ATOM 771 N N . THR A 1 100 ? -20.692 -25.206 59.625 1.00 41.78 100 THR A N 1
ATOM 772 C CA . THR A 1 100 ? -21.553 -24.278 58.900 1.00 41.78 100 THR A CA 1
ATOM 773 C C . THR A 1 100 ? -21.347 -22.850 59.396 1.00 41.78 100 THR A C 1
ATOM 775 O O . THR A 1 100 ? -21.521 -22.594 60.584 1.00 41.78 100 THR A O 1
ATOM 778 N N . LEU A 1 101 ? -21.109 -21.910 58.486 1.00 40.72 101 LEU A N 1
ATOM 779 C CA . LEU A 1 101 ? -21.455 -20.503 58.678 1.00 40.72 101 LEU A CA 1
ATOM 780 C C . LEU A 1 101 ? -22.013 -19.987 57.356 1.00 40.72 101 LEU A C 1
ATOM 782 O O . LEU A 1 101 ? -21.329 -19.945 56.336 1.00 40.72 101 LEU A O 1
ATOM 786 N N . GLY A 1 102 ? -23.316 -19.722 57.383 1.00 43.38 102 GLY A N 1
ATOM 787 C CA . GLY A 1 102 ? -24.090 -19.308 56.232 1.00 43.38 102 GLY A CA 1
ATOM 788 C C . GLY A 1 102 ? -23.831 -17.858 55.851 1.00 43.38 102 GLY A C 1
ATOM 789 O O . GLY A 1 102 ? -23.748 -16.981 56.704 1.00 43.38 102 GLY A O 1
ATOM 790 N N . VAL A 1 103 ? -23.817 -17.619 54.546 1.00 39.16 103 VAL A N 1
ATOM 791 C CA . VAL A 1 103 ? -24.330 -16.387 53.953 1.00 39.16 103 VAL A CA 1
ATOM 792 C C . VAL A 1 103 ? -25.240 -16.835 52.817 1.00 39.16 103 VAL A C 1
ATOM 794 O O . VAL A 1 103 ? -24.796 -17.191 51.731 1.00 39.16 103 VAL A O 1
ATOM 797 N N . SER A 1 104 ? -26.530 -16.908 53.134 1.00 41.84 104 SER A N 1
ATOM 798 C CA . SER A 1 104 ? -27.609 -17.065 52.168 1.00 41.84 104 SER A CA 1
ATOM 799 C C . SER A 1 104 ? -27.978 -15.665 51.697 1.00 41.84 104 SER A C 1
ATOM 801 O O . SER A 1 104 ? -28.659 -14.932 52.412 1.00 41.84 104 SER A O 1
ATOM 803 N N . SER A 1 105 ? -27.488 -15.261 50.528 1.00 48.47 105 SER A N 1
ATOM 804 C CA . SER A 1 105 ? -28.003 -14.075 49.848 1.00 48.47 105 SER A CA 1
ATOM 805 C C . SER A 1 105 ? -29.363 -14.425 49.252 1.00 48.47 105 SER A C 1
ATOM 807 O O . SER A 1 105 ? -29.451 -15.128 48.248 1.00 48.47 105 SER A O 1
ATOM 809 N N . GLU A 1 106 ? -30.430 -13.955 49.895 1.00 43.28 106 GLU A N 1
ATOM 810 C CA . GLU A 1 106 ? -31.769 -13.962 49.317 1.00 43.28 106 GLU A CA 1
ATOM 811 C C . GLU A 1 106 ? -31.796 -13.041 48.091 1.00 43.28 106 GLU A C 1
ATOM 813 O O . GLU A 1 106 ? -31.668 -11.819 48.191 1.00 43.28 106 GLU A O 1
ATOM 818 N N . VAL A 1 107 ? -31.972 -13.643 46.916 1.00 43.03 107 VAL A N 1
ATOM 819 C CA . VAL A 1 107 ? -32.364 -12.949 45.690 1.00 43.03 107 VAL A CA 1
ATOM 820 C C . VAL A 1 107 ? -33.826 -12.544 45.860 1.00 43.03 107 VAL A C 1
ATOM 822 O O . VAL A 1 107 ? -34.732 -13.362 45.712 1.00 43.03 107 VAL A O 1
ATOM 825 N N . ARG A 1 108 ? -34.068 -11.276 46.201 1.00 40.47 108 ARG A N 1
ATOM 826 C CA . ARG A 1 108 ? -35.406 -10.688 46.102 1.00 40.47 108 ARG A CA 1
ATOM 827 C C . ARG A 1 108 ? -35.705 -10.395 44.637 1.00 40.47 108 ARG A C 1
ATOM 829 O O . ARG A 1 108 ? -35.153 -9.470 44.050 1.00 40.47 108 ARG A O 1
ATOM 836 N N . VAL A 1 109 ? -36.589 -11.209 44.076 1.00 42.25 109 VAL A N 1
ATOM 837 C CA . VAL A 1 109 ? -37.316 -10.935 42.838 1.00 42.25 109 VAL A CA 1
ATOM 838 C C . VAL A 1 109 ? -38.251 -9.758 43.117 1.00 42.25 109 VAL A C 1
ATOM 840 O O . VAL A 1 109 ? -39.163 -9.877 43.932 1.00 42.25 109 VAL A O 1
ATOM 843 N N . VAL A 1 110 ? -37.998 -8.609 42.490 1.00 44.69 110 VAL A N 1
ATOM 844 C CA . VAL A 1 110 ? -38.985 -7.527 42.412 1.00 44.69 110 VAL A CA 1
ATOM 845 C C . VAL A 1 110 ? -39.779 -7.755 41.133 1.00 44.69 110 VAL A C 1
ATOM 847 O O . VAL A 1 110 ? -39.280 -7.576 40.026 1.00 44.69 110 VAL A O 1
ATOM 850 N N . GLU A 1 111 ? -41.001 -8.233 41.324 1.00 45.56 111 GLU A N 1
ATOM 851 C CA . GLU A 1 111 ? -42.055 -8.300 40.323 1.00 45.56 111 GLU A CA 1
ATOM 852 C C . GLU A 1 111 ? -42.621 -6.884 40.152 1.00 45.56 111 GLU A C 1
ATOM 854 O O . GLU A 1 111 ? -43.363 -6.405 41.008 1.00 45.56 111 GLU A O 1
ATOM 859 N N . GLU A 1 112 ? -42.224 -6.181 39.089 1.00 39.78 112 GLU A N 1
ATOM 860 C CA . GLU A 1 112 ? -42.825 -4.892 38.741 1.00 39.78 112 GLU A CA 1
ATOM 861 C C . GLU A 1 112 ? -43.946 -5.112 37.723 1.00 39.78 112 GLU A C 1
ATOM 863 O O . GLU A 1 112 ? -43.743 -5.552 36.588 1.00 39.78 112 GLU A O 1
ATOM 868 N N . GLN A 1 113 ? -45.163 -4.869 38.200 1.00 44.12 113 GLN A N 1
ATOM 869 C CA . GLN A 1 113 ? -46.413 -5.060 37.488 1.00 44.12 113 GLN A CA 1
ATOM 870 C C . GLN A 1 113 ? -46.546 -4.044 36.352 1.00 44.12 113 GLN A C 1
ATOM 872 O O . GLN A 1 113 ? -46.647 -2.838 36.563 1.00 44.12 113 GLN A O 1
ATOM 877 N N . ASN A 1 114 ? -46.599 -4.570 35.133 1.00 42.47 114 ASN A N 1
ATOM 878 C CA . ASN A 1 114 ? -46.950 -3.838 33.929 1.00 42.47 114 ASN A CA 1
ATOM 879 C C . ASN A 1 114 ? -48.477 -3.651 33.871 1.00 42.47 114 ASN A C 1
ATOM 881 O O . ASN A 1 114 ? -49.217 -4.623 33.709 1.00 42.47 114 ASN A O 1
ATOM 885 N N . ALA A 1 115 ? -48.950 -2.410 33.984 1.00 43.84 115 ALA A N 1
ATOM 886 C CA . ALA A 1 115 ? -50.290 -2.007 33.565 1.00 43.84 115 ALA A CA 1
ATOM 887 C C . ALA A 1 115 ? -50.283 -0.544 33.068 1.00 43.84 115 ALA A C 1
ATOM 889 O O . ALA A 1 115 ? -49.448 0.248 33.504 1.00 43.84 115 ALA A O 1
ATOM 890 N N . PRO A 1 116 ? -51.170 -0.182 32.122 1.00 53.66 116 PRO A N 1
ATOM 891 C CA . PRO A 1 116 ? -50.865 0.797 31.083 1.00 53.66 116 PRO A CA 1
ATOM 892 C C . PRO A 1 116 ? -51.508 2.173 31.321 1.00 53.66 116 PRO A C 1
ATOM 894 O O . PRO A 1 116 ? -52.633 2.275 31.802 1.00 53.66 116 PRO A O 1
ATOM 897 N N . ALA A 1 117 ? -50.839 3.232 30.866 1.00 39.25 117 ALA A N 1
ATOM 898 C CA . ALA A 1 117 ? -51.433 4.551 30.626 1.00 39.25 117 ALA A CA 1
ATOM 899 C C . ALA A 1 117 ? -50.751 5.142 29.377 1.00 39.25 117 ALA A C 1
ATOM 901 O O . ALA A 1 117 ? -49.538 5.306 29.344 1.00 39.25 117 ALA A O 1
ATOM 902 N N . LEU A 1 118 ? -51.417 5.132 28.221 1.00 38.31 118 LEU A N 1
ATOM 903 C CA . LEU A 1 118 ? -52.274 6.199 27.686 1.00 38.31 118 LEU A CA 1
ATOM 904 C C . LEU A 1 118 ? -51.550 7.535 27.422 1.00 38.31 118 LEU A C 1
ATOM 906 O O . LEU A 1 118 ? -51.310 8.321 28.325 1.00 38.31 118 LEU A O 1
ATOM 910 N N . ILE A 1 119 ? -51.363 7.777 26.118 1.00 41.72 119 ILE A N 1
ATOM 911 C CA . ILE A 1 119 ? -51.575 9.039 25.390 1.00 41.72 119 ILE A CA 1
ATOM 912 C C . ILE A 1 119 ? -50.726 10.244 25.822 1.00 41.72 119 ILE A C 1
ATOM 914 O O . ILE A 1 119 ? -51.044 10.945 26.775 1.00 41.72 119 ILE A O 1
ATOM 918 N N . SER A 1 120 ? -49.783 10.631 24.962 1.00 38.03 120 SER A N 1
ATOM 919 C CA . SER A 1 120 ? -49.787 11.979 24.364 1.00 38.03 120 SER A CA 1
ATOM 920 C C . SER A 1 120 ? -48.850 12.033 23.158 1.00 38.03 120 SER A C 1
ATOM 922 O O . SER A 1 120 ? -47.631 11.978 23.264 1.00 38.03 120 SER A O 1
ATOM 924 N N . VAL A 1 121 ? -49.476 12.124 21.989 1.00 45.31 121 VAL A N 1
ATOM 925 C CA . VAL A 1 121 ? -48.888 12.586 20.731 1.00 45.31 121 VAL A CA 1
ATOM 926 C C . VAL A 1 121 ? -48.530 14.067 20.887 1.00 45.31 121 VAL A C 1
ATOM 928 O O . VAL A 1 121 ? -49.392 14.824 21.338 1.00 45.31 121 VAL A O 1
ATOM 931 N N . PRO A 1 122 ? -47.348 14.522 20.446 1.00 42.44 122 PRO A N 1
ATOM 932 C CA . PRO A 1 122 ? -47.178 15.891 20.007 1.00 42.44 122 PRO A CA 1
ATOM 933 C C . PRO A 1 122 ? -47.186 15.940 18.483 1.00 42.44 122 PRO A C 1
ATOM 935 O O . PRO A 1 122 ? -46.440 15.258 17.779 1.00 42.44 122 PRO A O 1
ATOM 938 N N . THR A 1 123 ? -48.111 16.762 18.030 1.00 34.28 123 THR A N 1
ATOM 939 C CA . THR A 1 123 ? -48.432 17.161 16.677 1.00 34.28 123 THR A CA 1
ATOM 940 C C . THR A 1 123 ? -47.247 17.815 15.965 1.00 34.28 123 THR A C 1
ATOM 942 O O . THR A 1 123 ? -46.400 18.477 16.559 1.00 34.28 123 THR A O 1
ATOM 945 N N . GLN A 1 124 ? -47.262 17.600 14.657 1.00 38.38 124 GLN A N 1
ATOM 946 C CA . GLN A 1 124 ? -46.581 18.302 13.577 1.00 38.38 124 GLN A CA 1
ATOM 947 C C . GLN A 1 124 ? -46.709 19.840 13.654 1.00 38.38 124 GLN A C 1
ATOM 949 O O . GLN A 1 124 ? -47.577 20.354 14.353 1.00 38.38 124 GLN A O 1
ATOM 954 N N . GLU A 1 125 ? -45.916 20.513 12.804 1.00 40.81 125 GLU A N 1
ATOM 955 C CA . GLU A 1 125 ? -45.993 21.934 12.406 1.00 40.81 125 GLU A CA 1
ATOM 956 C C . GLU A 1 125 ? -45.075 22.848 13.237 1.00 40.81 125 GLU A C 1
ATOM 958 O O . GLU A 1 125 ? -45.329 23.156 14.391 1.00 40.81 125 GLU A O 1
ATOM 963 N N . THR A 1 126 ? -43.935 23.300 12.711 1.00 37.06 126 THR A N 1
ATOM 964 C CA . THR A 1 126 ? -43.918 24.513 11.881 1.00 37.06 126 THR A CA 1
ATOM 965 C C . THR A 1 126 ? -42.648 24.601 11.024 1.00 37.06 126 THR A C 1
ATOM 967 O O . THR A 1 126 ? -41.552 24.243 11.449 1.00 37.06 126 THR A O 1
ATOM 970 N N . ALA A 1 127 ? -42.821 25.102 9.803 1.00 44.50 127 ALA A N 1
ATOM 971 C CA . ALA A 1 127 ? -41.773 25.434 8.846 1.00 44.50 127 ALA A CA 1
ATOM 972 C C . ALA A 1 127 ? -40.812 26.528 9.353 1.00 44.50 127 ALA A C 1
ATOM 974 O O . ALA A 1 127 ? -41.249 27.432 10.065 1.00 44.50 127 ALA A O 1
ATOM 975 N N . PRO A 1 128 ? -39.552 26.548 8.886 1.00 43.59 128 PRO A N 1
ATOM 976 C CA . PRO A 1 128 ? -38.773 27.769 8.826 1.00 43.59 128 PRO A CA 1
ATOM 977 C C . PRO A 1 128 ? -38.828 28.404 7.431 1.00 43.59 128 PRO A C 1
ATOM 979 O O . PRO A 1 128 ? -38.593 27.790 6.391 1.00 43.59 128 PRO A O 1
ATOM 982 N N . THR A 1 129 ? -39.179 29.676 7.493 1.00 37.22 129 THR A N 1
ATOM 983 C CA . THR A 1 129 ? -39.360 30.710 6.485 1.00 37.22 129 THR A CA 1
ATOM 984 C C . THR A 1 129 ? -38.186 30.844 5.511 1.00 37.22 129 THR A C 1
ATOM 986 O O . THR A 1 129 ? -37.022 30.933 5.895 1.00 37.22 129 THR A O 1
ATOM 989 N N . LEU A 1 130 ? -38.541 30.921 4.228 1.00 43.69 130 LEU A N 1
ATOM 990 C CA . LEU A 1 130 ? -37.711 31.369 3.118 1.00 43.69 130 LEU A CA 1
ATOM 991 C C . LEU A 1 130 ? -37.445 32.875 3.263 1.00 43.69 130 LEU A C 1
ATOM 993 O O . LEU A 1 130 ? -38.331 33.687 2.998 1.00 43.69 130 LEU A O 1
ATOM 997 N N . ASN A 1 131 ? -36.226 33.249 3.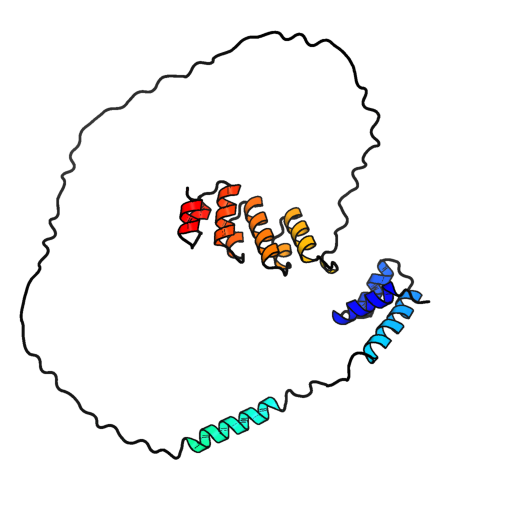647 1.00 45.41 131 ASN A N 1
ATOM 998 C CA . ASN A 1 131 ? -35.795 34.644 3.654 1.00 45.41 131 ASN A CA 1
ATOM 999 C C . ASN A 1 131 ? -34.989 34.928 2.384 1.00 45.41 131 ASN A C 1
ATOM 1001 O O . ASN A 1 131 ? -33.796 34.647 2.296 1.00 45.41 131 ASN A O 1
ATOM 1005 N N . VAL A 1 132 ? -35.686 35.489 1.398 1.00 37.44 132 VAL A N 1
ATOM 1006 C CA . VAL A 1 132 ? -35.116 36.168 0.233 1.00 37.44 132 VAL A CA 1
ATOM 1007 C C . VAL A 1 132 ? -34.526 37.496 0.715 1.00 37.44 132 VAL A C 1
ATOM 1009 O O . VAL A 1 132 ? -35.264 38.345 1.214 1.00 37.44 132 VAL A O 1
ATOM 1012 N N . HIS A 1 133 ? -33.213 37.687 0.570 1.00 39.41 133 HIS A N 1
ATOM 1013 C CA . HIS A 1 133 ? -32.599 39.013 0.638 1.00 39.41 133 HIS A CA 1
ATOM 1014 C C . HIS A 1 133 ? -32.305 39.478 -0.789 1.00 39.41 133 HIS A C 1
ATOM 1016 O O . HIS A 1 133 ? -31.589 38.812 -1.537 1.00 39.41 133 HIS A O 1
ATOM 1022 N N . VAL A 1 134 ? -32.946 40.583 -1.158 1.00 39.84 134 VAL A N 1
ATOM 1023 C CA . VAL A 1 134 ? -32.847 41.270 -2.445 1.00 39.84 134 VAL A CA 1
ATOM 1024 C C . VAL A 1 134 ? -31.704 42.283 -2.384 1.00 39.84 134 VAL A C 1
ATOM 1026 O O . VAL A 1 134 ? -31.610 43.041 -1.427 1.00 39.84 134 VAL A O 1
ATOM 1029 N N . GLU A 1 135 ? -30.883 42.232 -3.433 1.00 37.44 135 GLU A N 1
ATOM 1030 C CA . GLU A 1 135 ? -30.056 43.272 -4.063 1.00 37.44 135 GLU A CA 1
ATOM 1031 C C . GLU A 1 135 ? -29.428 44.378 -3.202 1.00 37.44 135 GLU A C 1
ATOM 1033 O O . GLU A 1 135 ? -30.088 45.335 -2.805 1.00 37.44 135 GLU A O 1
ATOM 1038 N N . GLU A 1 136 ? -28.091 44.370 -3.153 1.00 37.47 136 GLU A N 1
ATOM 1039 C CA . GLU A 1 136 ? -27.327 45.614 -3.224 1.00 37.47 136 GLU A CA 1
ATOM 1040 C C . GLU A 1 136 ? -26.418 45.586 -4.459 1.00 37.47 136 GLU A C 1
ATOM 1042 O O . GLU A 1 136 ? -25.617 44.678 -4.685 1.00 37.47 136 GLU A O 1
ATOM 1047 N N . GLN A 1 137 ? -26.648 46.583 -5.304 1.00 40.31 137 GLN A N 1
ATOM 1048 C CA . GLN A 1 137 ? -26.053 46.809 -6.607 1.00 40.31 137 GLN A CA 1
ATOM 1049 C C . GLN A 1 137 ? -24.601 47.273 -6.445 1.00 40.31 137 GLN A C 1
ATOM 1051 O O . GLN A 1 137 ? -24.355 48.369 -5.947 1.00 40.31 137 GLN A O 1
ATOM 1056 N N . ILE A 1 138 ? -23.639 46.483 -6.928 1.00 41.28 138 ILE A N 1
ATOM 1057 C CA . ILE A 1 138 ? -22.271 46.960 -7.156 1.00 41.28 138 ILE A CA 1
ATOM 1058 C C . ILE A 1 138 ? -21.997 46.958 -8.656 1.00 41.28 138 ILE A C 1
ATOM 1060 O O . ILE A 1 138 ? -21.853 45.933 -9.318 1.00 41.28 138 ILE A O 1
ATOM 1064 N N . SER A 1 139 ? -21.948 48.180 -9.169 1.00 39.91 139 SER A N 1
ATOM 1065 C CA . SER A 1 139 ? -21.448 48.590 -10.471 1.00 39.91 139 SER A CA 1
ATOM 1066 C C . SER A 1 139 ? -20.047 48.034 -10.740 1.00 39.91 139 SER A C 1
ATOM 1068 O O . SER A 1 139 ? -19.085 48.432 -10.080 1.00 39.91 139 SER A O 1
ATOM 1070 N N . VAL A 1 140 ? -19.916 47.174 -11.750 1.00 40.78 140 VAL A N 1
ATOM 1071 C CA . VAL A 1 140 ? -18.618 46.749 -12.293 1.00 40.78 140 VAL A CA 1
ATOM 1072 C C . VAL A 1 140 ? -18.387 47.478 -13.623 1.00 40.78 140 VAL A C 1
ATOM 1074 O O . VAL A 1 140 ? -19.191 47.315 -14.544 1.00 40.78 140 VAL A O 1
ATOM 1077 N N . PRO A 1 141 ? -17.332 48.302 -13.761 1.00 45.50 141 PRO A N 1
ATOM 1078 C CA . PRO A 1 141 ? -16.995 48.921 -15.034 1.00 45.50 141 PRO A CA 1
ATOM 1079 C C . PRO A 1 141 ? -16.385 47.895 -15.998 1.00 45.50 141 PRO A C 1
ATOM 1081 O O . PRO A 1 141 ? -15.523 47.095 -15.640 1.00 45.50 141 PRO A O 1
ATOM 1084 N N . ALA A 1 142 ? -16.842 47.953 -17.247 1.00 47.34 142 ALA A N 1
ATOM 1085 C CA . ALA A 1 142 ? -16.314 47.192 -18.369 1.00 47.34 142 ALA A CA 1
ATOM 1086 C C . ALA A 1 142 ? -14.878 47.616 -18.703 1.00 47.34 142 ALA A C 1
ATOM 1088 O O . ALA A 1 142 ? -14.653 48.798 -18.957 1.00 47.34 142 ALA A O 1
ATOM 1089 N N . GLN A 1 143 ? -13.952 46.650 -18.738 1.00 49.12 143 GLN A N 1
ATOM 1090 C CA . GLN A 1 143 ? -12.617 46.662 -19.372 1.00 49.12 143 GLN A CA 1
ATOM 1091 C C . GLN A 1 143 ? -11.896 45.379 -18.900 1.00 49.12 143 GLN A C 1
ATOM 1093 O O . GLN A 1 143 ? -11.866 45.126 -17.708 1.00 49.12 143 GLN A O 1
ATOM 1098 N N . GLN A 1 144 ? -11.325 44.472 -19.690 1.00 49.22 144 GLN A N 1
ATOM 1099 C CA . GLN A 1 144 ? -10.961 44.374 -21.099 1.00 49.22 144 GLN A CA 1
ATOM 1100 C C . GLN A 1 144 ? -11.092 42.893 -21.499 1.00 49.22 144 GLN A C 1
ATOM 1102 O O . GLN A 1 144 ? -10.834 41.995 -20.699 1.00 49.22 144 GLN A O 1
ATOM 1107 N N . ILE A 1 145 ? -11.474 42.641 -22.749 1.00 47.19 145 ILE A N 1
ATOM 1108 C CA . ILE A 1 145 ? -11.472 41.308 -23.355 1.00 47.19 145 ILE A CA 1
ATOM 1109 C C . ILE A 1 145 ? -10.008 40.884 -23.517 1.00 47.19 145 ILE A C 1
ATOM 1111 O O . ILE A 1 145 ? -9.328 41.329 -24.440 1.00 47.19 145 ILE A O 1
ATOM 1115 N N . PHE A 1 146 ? -9.511 40.049 -22.605 1.00 41.59 146 PHE A N 1
ATOM 1116 C CA . PHE A 1 146 ? -8.260 39.329 -22.810 1.00 41.59 146 PHE A CA 1
ATOM 1117 C C . PHE A 1 146 ? -8.553 38.193 -23.788 1.00 41.59 146 PHE A C 1
ATOM 1119 O O . PHE A 1 146 ? -9.199 37.208 -23.439 1.00 41.59 146 PHE A O 1
ATOM 1126 N N . ILE A 1 147 ? -8.144 38.372 -25.042 1.00 53.38 147 ILE A N 1
ATOM 1127 C CA . ILE A 1 147 ? -8.095 37.294 -26.027 1.00 53.38 147 ILE A CA 1
ATOM 1128 C C . ILE A 1 147 ? -7.006 36.338 -25.523 1.00 53.38 147 ILE A C 1
ATOM 1130 O O . ILE A 1 147 ? -5.846 36.755 -25.493 1.00 53.38 147 ILE A O 1
ATOM 1134 N N . PRO A 1 148 ? -7.318 35.102 -25.088 1.00 45.03 148 PRO A N 1
ATOM 1135 C CA . PRO A 1 148 ? -6.263 34.156 -24.788 1.00 45.03 148 PRO A CA 1
ATOM 1136 C C . PRO A 1 148 ? -5.527 33.858 -26.094 1.00 45.03 148 PRO A C 1
ATOM 1138 O O . PRO A 1 148 ? -6.118 33.419 -27.084 1.00 45.03 148 PRO A O 1
ATOM 1141 N N . GLU A 1 149 ? -4.234 34.158 -26.084 1.00 50.78 149 GLU A N 1
ATOM 1142 C CA . GLU A 1 149 ? -3.256 33.708 -27.066 1.00 50.78 149 GLU A CA 1
ATOM 1143 C C . GLU A 1 149 ? -3.497 32.219 -27.374 1.00 50.78 149 GLU A C 1
ATOM 1145 O O . GLU A 1 149 ? -3.812 31.464 -26.444 1.00 50.78 149 GLU A O 1
ATOM 1150 N N . PRO A 1 150 ? -3.422 31.771 -28.643 1.00 44.16 150 PRO A N 1
ATOM 1151 C CA . PRO A 1 150 ? -3.628 30.371 -28.977 1.00 44.16 150 PRO A CA 1
ATOM 1152 C C . PRO A 1 150 ? -2.567 29.553 -28.249 1.00 44.16 150 PRO A C 1
ATOM 1154 O O . PRO A 1 150 ? -1.410 29.486 -28.664 1.00 44.16 150 PRO A O 1
ATOM 1157 N N . THR A 1 151 ? -2.969 28.944 -27.137 1.00 40.59 151 THR A N 1
ATOM 1158 C CA . THR A 1 151 ? -2.132 28.004 -26.415 1.00 40.59 151 THR A CA 1
ATOM 1159 C C . THR A 1 151 ? -1.697 26.938 -27.417 1.00 40.59 151 THR A C 1
ATOM 1161 O O . THR A 1 151 ? -2.530 26.431 -28.183 1.00 40.59 151 THR A O 1
ATOM 1164 N N . PRO A 1 152 ? -0.396 26.604 -27.486 1.00 43.19 152 PRO A N 1
ATOM 1165 C CA . PRO A 1 152 ? 0.022 25.475 -28.290 1.00 43.19 152 PRO A CA 1
ATOM 1166 C C . PRO A 1 152 ? -0.763 24.287 -27.753 1.00 43.19 152 PRO A C 1
ATOM 1168 O O . PRO A 1 152 ? -0.728 24.029 -26.550 1.00 43.19 152 PRO A O 1
ATOM 1171 N N . LYS A 1 153 ? -1.531 23.630 -28.634 1.00 41.50 153 LYS A N 1
ATOM 1172 C CA . LYS A 1 153 ? -2.235 22.380 -28.348 1.00 41.50 153 LYS A CA 1
ATOM 1173 C C . LYS A 1 153 ? -1.301 21.513 -27.513 1.00 41.50 153 LYS A C 1
ATOM 1175 O O . LYS A 1 153 ? -0.362 20.926 -28.057 1.00 41.50 153 LYS A O 1
ATOM 1180 N N . VAL A 1 154 ? -1.562 21.446 -26.207 1.00 40.31 154 VAL A N 1
ATOM 1181 C CA . VAL A 1 154 ? -1.008 20.418 -25.338 1.00 40.31 154 VAL A CA 1
ATOM 1182 C C . VAL A 1 154 ? -1.656 19.156 -25.857 1.00 40.31 154 VAL A C 1
ATOM 1184 O O . VAL A 1 154 ? -2.796 18.816 -25.548 1.00 40.31 154 VAL A O 1
ATOM 1187 N N . THR A 1 155 ? -0.957 18.572 -26.821 1.00 35.50 155 THR A N 1
ATOM 1188 C CA . THR A 1 155 ? -1.267 17.282 -27.389 1.00 35.50 155 THR A CA 1
ATOM 1189 C C . THR A 1 155 ? -1.304 16.365 -26.190 1.00 35.50 155 THR A C 1
ATOM 1191 O O . THR A 1 155 ? -0.302 16.228 -25.491 1.00 35.50 155 THR A O 1
ATOM 1194 N N . VAL A 1 156 ? -2.492 15.834 -25.911 1.00 47.59 156 VAL A N 1
ATOM 1195 C CA . VAL A 1 156 ? -2.698 14.733 -24.983 1.00 47.59 156 VAL A CA 1
ATOM 1196 C C . VAL A 1 156 ? -1.775 13.624 -25.469 1.00 47.59 156 VAL A C 1
ATOM 1198 O O . VAL A 1 156 ? -2.096 12.894 -26.405 1.00 47.59 156 VAL A O 1
ATOM 1201 N N . LEU A 1 157 ? -0.571 13.584 -24.901 1.00 38.75 157 LEU A N 1
ATOM 1202 C CA . LEU A 1 157 ? 0.374 12.510 -25.096 1.00 38.75 157 LEU A CA 1
ATOM 1203 C C . LEU A 1 157 ? -0.213 11.349 -24.305 1.00 38.75 157 LEU A C 1
ATOM 1205 O O . LEU A 1 157 ? -0.097 11.274 -23.086 1.00 38.75 157 LEU A O 1
ATOM 1209 N N . SER A 1 158 ? -0.991 10.556 -25.040 1.00 41.25 158 SER A N 1
ATOM 1210 C CA . SER A 1 158 ? -1.236 9.132 -24.849 1.00 41.25 158 SER A CA 1
ATOM 1211 C C . SER A 1 158 ? -0.440 8.526 -23.695 1.00 41.25 158 SER A C 1
ATOM 1213 O O . SER A 1 158 ? 0.785 8.572 -23.736 1.00 41.25 158 SER A O 1
ATOM 1215 N N . ALA A 1 159 ? -1.187 7.976 -22.729 1.00 43.50 159 ALA A N 1
ATOM 1216 C CA . ALA A 1 159 ? -0.811 7.045 -21.664 1.00 43.50 159 ALA A CA 1
ATOM 1217 C C . ALA A 1 159 ? 0.705 6.858 -21.422 1.00 43.50 159 ALA A C 1
ATOM 1219 O O . ALA A 1 159 ? 1.401 6.377 -22.321 1.00 43.50 159 ALA A O 1
ATOM 1220 N N . PRO A 1 160 ? 1.217 7.154 -20.209 1.00 45.03 160 PRO A N 1
ATOM 1221 C CA . PRO A 1 160 ? 2.627 6.955 -19.911 1.00 45.03 160 PRO A CA 1
ATOM 1222 C C . PRO A 1 160 ? 3.035 5.502 -20.217 1.00 45.03 160 PRO A C 1
ATOM 1224 O O . PRO A 1 160 ? 2.283 4.576 -19.887 1.00 45.03 160 PRO A O 1
ATOM 1227 N N . PRO A 1 161 ? 4.198 5.289 -20.864 1.00 48.50 161 PRO A N 1
ATOM 1228 C CA . PRO A 1 161 ? 4.755 3.958 -21.062 1.00 48.50 161 PRO A CA 1
ATOM 1229 C C . PRO A 1 161 ? 4.790 3.236 -19.719 1.00 48.50 161 PRO A C 1
ATOM 1231 O O . PRO A 1 161 ? 5.156 3.850 -18.718 1.00 48.50 161 PRO A O 1
ATOM 1234 N N . GLN A 1 162 ? 4.387 1.964 -19.691 1.00 56.12 162 GLN A N 1
ATOM 1235 C CA . GLN A 1 162 ? 4.417 1.150 -18.478 1.00 56.12 162 GLN A CA 1
ATOM 1236 C C . GLN A 1 162 ? 5.845 1.142 -17.916 1.00 56.12 162 GLN A C 1
ATOM 1238 O O . GLN A 1 162 ? 6.723 0.450 -18.431 1.00 56.12 162 GLN A O 1
ATOM 1243 N N . GLU A 1 163 ? 6.091 1.978 -16.907 1.00 61.38 163 GLU A N 1
ATOM 1244 C CA . GLU A 1 163 ? 7.376 2.068 -16.232 1.00 61.38 163 GLU A CA 1
ATOM 1245 C C . GLU A 1 163 ? 7.601 0.730 -15.526 1.00 61.38 163 GLU A C 1
ATOM 1247 O O . GLU A 1 163 ? 6.820 0.314 -14.669 1.00 61.38 163 GLU A O 1
ATOM 1252 N N . ASN A 1 164 ? 8.633 -0.003 -15.941 1.00 73.31 164 ASN A N 1
ATOM 1253 C CA . ASN A 1 164 ? 8.928 -1.290 -15.335 1.00 73.31 164 ASN A CA 1
ATOM 1254 C C . ASN A 1 164 ? 9.565 -1.069 -13.955 1.00 73.31 164 ASN A C 1
ATOM 1256 O O . ASN A 1 164 ? 10.761 -0.796 -13.842 1.00 73.31 164 ASN A O 1
ATOM 1260 N N . CYS A 1 165 ? 8.767 -1.212 -12.896 1.00 77.12 165 CYS A N 1
ATOM 1261 C CA . CYS A 1 165 ? 9.223 -1.029 -11.519 1.00 77.12 165 CYS A CA 1
ATOM 1262 C C . CYS A 1 165 ? 10.258 -2.070 -11.046 1.00 77.12 165 CYS A C 1
ATOM 1264 O O . CYS A 1 165 ? 10.856 -1.887 -9.987 1.00 77.12 165 CYS A O 1
ATOM 1266 N N . GLU A 1 166 ? 10.499 -3.150 -11.799 1.00 65.44 166 GLU A N 1
ATOM 1267 C CA . GLU A 1 166 ? 11.399 -4.245 -11.397 1.00 65.44 166 GLU A CA 1
ATOM 1268 C C . GLU A 1 166 ? 12.887 -3.881 -11.453 1.00 65.44 166 GLU A C 1
ATOM 1270 O O . GLU A 1 166 ? 13.694 -4.485 -10.749 1.00 65.44 166 GLU A O 1
ATOM 1275 N N . THR A 1 167 ? 13.266 -2.885 -12.255 1.00 63.38 167 THR A N 1
ATOM 1276 C CA . THR A 1 167 ? 14.676 -2.517 -12.478 1.00 63.38 167 THR A CA 1
ATOM 1277 C C . THR A 1 167 ? 15.116 -1.262 -11.724 1.00 63.38 167 THR A C 1
ATOM 1279 O O . THR A 1 167 ? 16.271 -0.852 -11.834 1.00 63.38 167 THR A O 1
ATOM 1282 N N . ALA A 1 168 ? 14.221 -0.624 -10.967 1.00 57.94 168 ALA A N 1
ATOM 1283 C CA . ALA A 1 168 ? 14.503 0.649 -10.317 1.00 57.94 168 ALA A CA 1
ATOM 1284 C C . ALA A 1 168 ? 15.166 0.476 -8.937 1.00 57.94 168 ALA A C 1
ATOM 1286 O O . ALA A 1 168 ? 14.722 -0.310 -8.100 1.00 57.94 168 ALA A O 1
ATOM 1287 N N . VAL A 1 169 ? 16.169 1.316 -8.650 1.00 59.06 169 VAL A N 1
ATOM 1288 C CA . VAL A 1 169 ? 16.769 1.495 -7.306 1.00 59.06 169 VAL A CA 1
ATOM 1289 C C . VAL A 1 169 ? 15.709 1.903 -6.261 1.00 59.06 169 VAL A C 1
ATOM 1291 O O . VAL A 1 169 ? 15.883 1.660 -5.073 1.00 59.06 169 VAL A O 1
ATOM 1294 N N . LYS A 1 170 ? 14.577 2.467 -6.714 1.00 65.81 170 LYS A N 1
ATOM 1295 C CA . LYS A 1 170 ? 13.374 2.800 -5.930 1.00 65.81 170 LYS A CA 1
ATOM 1296 C C . LYS A 1 170 ? 12.160 1.960 -6.356 1.00 65.81 170 LYS A C 1
ATOM 1298 O O . LYS A 1 170 ? 11.069 2.495 -6.552 1.00 65.81 170 LYS A O 1
ATOM 1303 N N . SER A 1 171 ? 12.369 0.662 -6.563 1.00 84.81 171 SER A N 1
ATOM 1304 C CA . SER A 1 171 ? 11.325 -0.277 -7.000 1.00 84.81 171 SER A CA 1
ATOM 1305 C C . SER A 1 171 ? 10.064 -0.189 -6.142 1.00 84.81 171 SER A C 1
ATOM 1307 O O . SER A 1 171 ? 8.978 -0.067 -6.694 1.00 84.81 171 SER A O 1
ATOM 1309 N N . ASP A 1 172 ? 10.203 -0.122 -4.819 1.00 91.25 172 ASP A N 1
ATOM 1310 C CA . ASP A 1 172 ? 9.072 -0.019 -3.889 1.00 91.25 172 ASP A CA 1
ATOM 1311 C C . ASP A 1 172 ? 8.228 1.250 -4.085 1.00 91.25 172 ASP A C 1
ATOM 1313 O O . ASP A 1 172 ? 7.005 1.174 -4.117 1.00 91.25 172 ASP A O 1
ATOM 1317 N N . THR A 1 173 ? 8.851 2.418 -4.276 1.00 91.12 173 THR A N 1
ATOM 1318 C CA . THR A 1 173 ? 8.116 3.672 -4.530 1.00 91.12 173 THR A CA 1
ATOM 1319 C C . THR A 1 173 ? 7.423 3.653 -5.895 1.00 91.12 173 THR A C 1
ATOM 1321 O O . THR A 1 173 ? 6.305 4.149 -6.024 1.00 91.12 173 THR A O 1
ATOM 1324 N N . CYS A 1 174 ? 8.061 3.064 -6.913 1.00 92.75 174 CYS A N 1
ATOM 1325 C CA . CYS A 1 174 ? 7.434 2.859 -8.221 1.00 92.75 174 CYS A CA 1
ATOM 1326 C C . CYS A 1 174 ? 6.222 1.927 -8.105 1.00 92.75 174 CYS A C 1
ATOM 1328 O O . CYS A 1 174 ? 5.144 2.250 -8.604 1.00 92.75 174 CYS A O 1
ATOM 1330 N N . LEU A 1 175 ? 6.385 0.801 -7.402 1.00 93.50 175 LEU A N 1
ATOM 1331 C CA . LEU A 1 175 ? 5.325 -0.172 -7.156 1.00 93.50 175 LEU A CA 1
ATOM 1332 C C . LEU A 1 175 ? 4.161 0.456 -6.394 1.00 93.50 175 LEU A C 1
ATOM 1334 O O . LEU A 1 175 ? 3.028 0.271 -6.818 1.00 93.50 175 LEU A O 1
ATOM 1338 N N . LEU A 1 176 ? 4.431 1.236 -5.343 1.00 94.50 176 LEU A N 1
ATOM 1339 C CA . LEU A 1 176 ? 3.417 1.986 -4.601 1.00 94.50 176 LEU A CA 1
ATOM 1340 C C . LEU A 1 176 ? 2.610 2.888 -5.538 1.00 94.50 176 LEU A C 1
ATOM 1342 O O . LEU A 1 176 ? 1.392 2.762 -5.611 1.00 94.50 176 LEU A O 1
ATOM 1346 N N . ARG A 1 177 ? 3.282 3.750 -6.310 1.00 94.19 177 ARG A N 1
ATOM 1347 C CA . ARG A 1 177 ? 2.611 4.659 -7.248 1.00 94.19 177 ARG A CA 1
ATOM 1348 C C . ARG A 1 177 ? 1.722 3.889 -8.231 1.00 94.19 177 ARG A C 1
ATOM 1350 O O . ARG A 1 177 ? 0.545 4.206 -8.369 1.00 94.19 177 ARG A O 1
ATOM 1357 N N . HIS A 1 178 ? 2.258 2.845 -8.863 1.00 93.00 178 HIS A N 1
ATOM 1358 C CA . HIS A 1 178 ? 1.502 2.027 -9.812 1.00 93.00 178 HIS A CA 1
ATOM 1359 C C . HIS A 1 178 ? 0.353 1.246 -9.166 1.00 93.00 178 HIS A C 1
ATOM 1361 O O . HIS A 1 178 ? -0.679 1.063 -9.812 1.00 93.00 178 HIS A O 1
ATOM 1367 N N . ALA A 1 179 ? 0.522 0.777 -7.929 1.00 94.88 179 ALA A N 1
ATOM 1368 C CA . ALA A 1 179 ? -0.514 0.080 -7.178 1.00 94.88 179 ALA A CA 1
ATOM 1369 C C . ALA A 1 179 ? -1.704 0.997 -6.899 1.00 94.88 179 ALA A C 1
ATOM 1371 O O . ALA A 1 179 ? -2.840 0.577 -7.100 1.00 94.88 179 ALA A O 1
ATOM 1372 N N . LEU A 1 180 ? -1.451 2.250 -6.509 1.00 95.75 180 LEU A N 1
ATOM 1373 C CA . LEU A 1 180 ? -2.497 3.242 -6.256 1.00 95.75 180 LEU A CA 1
ATOM 1374 C C . LEU A 1 180 ? -3.176 3.697 -7.554 1.00 95.75 180 LEU A C 1
ATOM 1376 O O . LEU A 1 180 ? -4.399 3.674 -7.645 1.00 95.75 180 LEU A O 1
ATOM 1380 N N . GLU A 1 181 ? -2.403 4.000 -8.602 1.00 94.50 181 GLU A N 1
ATOM 1381 C CA . GLU A 1 181 ? -2.944 4.384 -9.918 1.00 94.50 181 GLU A CA 1
ATOM 1382 C C . GLU A 1 181 ? -3.865 3.306 -10.511 1.00 94.50 181 GLU A C 1
ATOM 1384 O O . GLU A 1 181 ? -4.910 3.614 -11.086 1.00 94.50 181 GLU A O 1
ATOM 1389 N N . GLN A 1 182 ? -3.485 2.033 -10.372 1.00 94.06 182 GLN A N 1
ATOM 1390 C CA . GLN A 1 182 ? -4.240 0.898 -10.914 1.00 94.06 182 GLN A CA 1
ATOM 1391 C C . GLN A 1 182 ? -5.236 0.298 -9.917 1.00 94.06 182 GLN A C 1
ATOM 1393 O O . GLN A 1 182 ? -6.045 -0.550 -10.295 1.00 94.06 182 GLN A O 1
ATOM 1398 N N . LYS A 1 183 ? -5.187 0.724 -8.652 1.00 95.31 183 LYS A N 1
ATOM 1399 C CA . LYS A 1 183 ? -5.942 0.150 -7.530 1.00 95.31 183 LYS A CA 1
ATOM 1400 C C . LYS A 1 183 ? -5.738 -1.363 -7.361 1.00 95.31 183 LYS A C 1
ATOM 1402 O O . LYS A 1 183 ? -6.674 -2.090 -6.999 1.00 95.31 183 LYS A O 1
ATOM 1407 N N . ASP A 1 184 ? -4.519 -1.829 -7.641 1.00 94.19 184 ASP A N 1
ATOM 1408 C CA . ASP A 1 184 ? -4.133 -3.243 -7.634 1.00 94.19 184 ASP A CA 1
ATOM 1409 C C . ASP A 1 184 ? -3.313 -3.605 -6.386 1.00 94.19 184 ASP A C 1
ATOM 1411 O O . ASP A 1 184 ? -2.122 -3.310 -6.273 1.00 94.19 184 ASP A O 1
ATOM 1415 N N . GLU A 1 185 ? -3.955 -4.325 -5.468 1.00 94.31 185 GLU A N 1
ATOM 1416 C CA . GLU A 1 185 ? -3.366 -4.844 -4.225 1.00 94.31 185 GLU A CA 1
ATOM 1417 C C . GLU A 1 185 ? -2.187 -5.793 -4.481 1.00 94.31 185 GLU A C 1
ATOM 1419 O O . GLU A 1 185 ? -1.251 -5.881 -3.682 1.00 94.31 185 GLU A O 1
ATOM 1424 N N . LYS A 1 186 ? -2.179 -6.493 -5.623 1.00 93.75 186 LYS A N 1
ATOM 1425 C CA . LYS A 1 186 ? -1.088 -7.414 -5.962 1.00 93.75 186 LYS A CA 1
ATOM 1426 C C . LYS A 1 186 ? 0.216 -6.664 -6.182 1.00 93.75 186 LYS A C 1
ATOM 1428 O O . LYS A 1 186 ? 1.281 -7.213 -5.908 1.00 93.75 186 LYS A O 1
ATOM 1433 N N . LEU A 1 187 ? 0.157 -5.415 -6.639 1.00 93.31 187 LEU A N 1
ATOM 1434 C CA . LEU A 1 187 ? 1.345 -4.578 -6.766 1.00 93.31 187 LEU A CA 1
ATOM 1435 C C . LEU A 1 187 ? 1.875 -4.153 -5.395 1.00 93.31 187 LEU A C 1
ATOM 1437 O O . LEU A 1 187 ? 3.088 -4.210 -5.198 1.00 93.31 187 LEU A O 1
ATOM 1441 N N . CYS A 1 188 ? 0.994 -3.859 -4.429 1.00 94.81 188 CYS A N 1
ATOM 1442 C CA . CYS A 1 188 ? 1.402 -3.622 -3.042 1.00 94.81 188 CYS A CA 1
ATOM 1443 C C . CYS A 1 188 ? 2.157 -4.834 -2.478 1.00 94.81 188 CYS A C 1
ATOM 1445 O O . CYS A 1 188 ? 3.224 -4.665 -1.904 1.00 94.81 188 CYS A O 1
ATOM 1447 N N . SER A 1 189 ? 1.692 -6.067 -2.729 1.00 93.00 189 SER A N 1
ATOM 1448 C CA . SER A 1 189 ? 2.339 -7.299 -2.227 1.00 93.00 189 SER A CA 1
ATOM 1449 C C . SER A 1 189 ? 3.786 -7.530 -2.692 1.00 93.00 189 SER A C 1
ATOM 1451 O O . SER A 1 189 ? 4.482 -8.396 -2.167 1.00 93.00 189 SER A O 1
ATOM 1453 N N . ARG A 1 190 ? 4.253 -6.761 -3.681 1.00 92.31 190 ARG A N 1
ATOM 1454 C CA . ARG A 1 190 ? 5.621 -6.826 -4.212 1.00 92.31 190 ARG A CA 1
ATOM 1455 C C . ARG A 1 190 ? 6.562 -5.812 -3.556 1.00 92.31 190 ARG A C 1
ATOM 1457 O O . ARG A 1 190 ? 7.768 -5.898 -3.782 1.00 92.31 190 ARG A O 1
ATOM 1464 N N . ILE A 1 191 ? 6.021 -4.871 -2.782 1.00 92.19 191 ILE A N 1
ATOM 1465 C CA . ILE A 1 191 ? 6.775 -3.863 -2.036 1.00 92.19 191 ILE A CA 1
ATOM 1466 C C . ILE A 1 191 ? 7.505 -4.551 -0.880 1.00 92.19 191 ILE A C 1
ATOM 1468 O O . ILE A 1 191 ? 6.904 -5.299 -0.111 1.00 92.19 191 ILE A O 1
ATOM 1472 N N . ARG A 1 192 ? 8.811 -4.307 -0.756 1.00 91.81 192 ARG A N 1
ATOM 1473 C CA . ARG A 1 192 ? 9.651 -4.918 0.287 1.00 91.81 192 ARG A CA 1
ATOM 1474 C C . ARG A 1 192 ? 9.653 -4.123 1.587 1.00 91.81 192 ARG A C 1
ATOM 1476 O O . ARG A 1 192 ? 9.744 -4.716 2.659 1.00 91.81 192 ARG A O 1
ATOM 1483 N N . SER A 1 193 ? 9.583 -2.798 1.500 1.00 92.44 193 SER A N 1
ATOM 1484 C CA . SER A 1 193 ? 9.441 -1.920 2.657 1.00 92.44 193 SER A CA 1
ATOM 1485 C C . SER A 1 193 ? 8.088 -2.146 3.326 1.00 92.44 193 SER A C 1
ATOM 1487 O O . SER A 1 193 ? 7.045 -1.913 2.722 1.00 92.44 193 SER A O 1
ATOM 1489 N N . SER A 1 194 ? 8.097 -2.570 4.591 1.00 92.38 194 SER A N 1
ATOM 1490 C CA . SER A 1 194 ? 6.866 -2.793 5.359 1.00 92.38 194 SER A CA 1
ATOM 1491 C C . SER A 1 194 ? 6.061 -1.511 5.578 1.00 92.38 194 SER A C 1
ATOM 1493 O O . SER A 1 194 ? 4.837 -1.570 5.676 1.00 92.38 194 SER A O 1
ATOM 1495 N N . GLU A 1 195 ? 6.748 -0.368 5.658 1.00 93.44 195 GLU A N 1
ATOM 1496 C CA . GLU A 1 195 ? 6.141 0.960 5.776 1.00 93.44 195 GLU A CA 1
ATOM 1497 C C . GLU A 1 195 ? 5.381 1.295 4.492 1.00 93.44 195 GLU A C 1
ATOM 1499 O O . GLU A 1 195 ? 4.159 1.389 4.517 1.00 93.44 195 GLU A O 1
ATOM 1504 N N . LEU A 1 196 ? 6.071 1.296 3.343 1.00 94.94 196 LEU A N 1
ATOM 1505 C CA . LEU A 1 196 ? 5.440 1.587 2.050 1.00 94.94 196 LEU A CA 1
ATOM 1506 C C . LEU A 1 196 ? 4.362 0.562 1.678 1.00 94.94 196 LEU A C 1
ATOM 1508 O O . LEU A 1 196 ? 3.382 0.906 1.025 1.00 94.94 196 LEU A O 1
ATOM 1512 N N . TYR A 1 197 ? 4.529 -0.699 2.079 1.00 95.19 197 TYR A N 1
ATOM 1513 C CA . TYR A 1 197 ? 3.505 -1.727 1.923 1.00 95.19 197 TYR A CA 1
ATOM 1514 C C . TYR A 1 197 ? 2.247 -1.387 2.730 1.00 95.19 197 TYR A C 1
ATOM 1516 O O . TYR A 1 197 ? 1.138 -1.468 2.201 1.00 95.19 197 TYR A O 1
ATOM 1524 N N . SER A 1 198 ? 2.415 -0.988 3.995 1.00 96.50 198 SER A N 1
ATOM 1525 C CA . SER A 1 198 ? 1.294 -0.608 4.858 1.00 96.50 198 SER A CA 1
ATOM 1526 C C . SER A 1 198 ? 0.593 0.633 4.313 1.00 96.50 198 SER A C 1
ATOM 1528 O O . SER A 1 198 ? -0.626 0.610 4.185 1.00 96.50 198 SER A O 1
ATOM 1530 N N . ASP A 1 199 ? 1.343 1.647 3.874 1.00 96.00 199 ASP A N 1
ATOM 1531 C CA . ASP A 1 199 ? 0.797 2.851 3.234 1.00 96.00 199 ASP A CA 1
ATOM 1532 C C . ASP A 1 199 ? -0.008 2.513 1.973 1.00 96.00 199 ASP A C 1
ATOM 1534 O O . ASP A 1 199 ? -1.104 3.038 1.761 1.00 96.00 199 ASP A O 1
ATOM 1538 N N . CYS A 1 200 ? 0.513 1.595 1.150 1.00 97.69 200 CYS A N 1
ATOM 1539 C CA . CYS A 1 200 ? -0.153 1.104 -0.054 1.00 97.69 200 CYS A CA 1
ATOM 1540 C C . CYS A 1 200 ? -1.511 0.487 0.286 1.00 97.69 200 CYS A C 1
ATOM 1542 O O . CYS A 1 200 ? -2.540 0.876 -0.268 1.00 97.69 200 CYS A O 1
ATOM 1544 N N . MET A 1 201 ? -1.519 -0.452 1.233 1.00 98.12 201 MET A N 1
ATOM 1545 C CA . MET A 1 201 ? -2.727 -1.165 1.635 1.00 98.12 201 MET A CA 1
ATOM 1546 C C . MET A 1 201 ? -3.743 -0.247 2.318 1.00 98.12 201 MET A C 1
ATOM 1548 O O . MET A 1 201 ? -4.928 -0.340 2.005 1.00 98.12 201 MET A O 1
ATOM 1552 N N . THR A 1 202 ? -3.307 0.671 3.186 1.00 98.12 202 THR A N 1
ATOM 1553 C CA . THR A 1 202 ? -4.183 1.660 3.835 1.00 98.12 202 THR A CA 1
ATOM 1554 C C . THR A 1 202 ? -4.828 2.588 2.808 1.00 98.12 202 THR A C 1
ATOM 1556 O O . THR A 1 202 ? -6.048 2.765 2.809 1.00 98.12 202 THR A O 1
ATOM 1559 N N . SER A 1 203 ? -4.042 3.110 1.865 1.00 97.94 203 SER A N 1
ATOM 1560 C CA . SER A 1 203 ? -4.549 3.982 0.799 1.00 97.94 203 SER A CA 1
ATOM 1561 C C . SER A 1 203 ? -5.572 3.256 -0.078 1.00 97.94 203 SER A C 1
ATOM 1563 O O . SER A 1 203 ? -6.655 3.782 -0.338 1.00 97.94 203 SER A O 1
ATOM 1565 N N . LEU A 1 204 ? -5.290 2.008 -0.474 1.00 98.12 204 LEU A N 1
ATOM 1566 C CA . LEU A 1 204 ? -6.249 1.191 -1.222 1.00 98.12 204 LEU A CA 1
ATOM 1567 C C . LEU A 1 204 ? -7.500 0.864 -0.405 1.00 98.12 204 LEU A C 1
ATOM 1569 O O . LEU A 1 204 ? -8.596 0.878 -0.968 1.00 98.12 204 LEU A O 1
ATOM 1573 N N . ALA A 1 205 ? -7.372 0.606 0.901 1.00 98.00 205 ALA A N 1
ATOM 1574 C CA . ALA A 1 205 ? -8.514 0.404 1.786 1.00 98.00 205 ALA A CA 1
ATOM 1575 C C . ALA A 1 205 ? -9.453 1.609 1.714 1.00 98.00 205 ALA A C 1
ATOM 1577 O O . ALA A 1 205 ? -10.643 1.436 1.457 1.00 98.00 205 ALA A O 1
ATOM 1578 N N . ILE A 1 206 ? -8.915 2.821 1.859 1.00 98.12 206 ILE A N 1
ATOM 1579 C CA . ILE A 1 206 ? -9.671 4.078 1.823 1.00 98.12 206 ILE A CA 1
ATOM 1580 C C . ILE A 1 206 ? -10.297 4.300 0.443 1.00 98.12 206 ILE A C 1
ATOM 1582 O O . ILE A 1 206 ? -11.513 4.471 0.331 1.00 98.12 206 ILE A O 1
ATOM 1586 N N . GLU A 1 207 ? -9.500 4.238 -0.626 1.00 97.12 207 GLU A N 1
ATOM 1587 C CA . GLU A 1 207 ? -9.967 4.520 -1.986 1.00 97.12 207 GLU A CA 1
ATOM 1588 C C . GLU A 1 207 ? -11.018 3.526 -2.487 1.00 97.12 207 GLU A C 1
ATOM 1590 O O . GLU A 1 207 ? -11.931 3.900 -3.231 1.00 97.12 207 GLU A O 1
ATOM 1595 N N . LYS A 1 208 ? -10.882 2.251 -2.111 1.00 96.62 208 LYS A N 1
ATOM 1596 C CA . LYS A 1 208 ? -11.815 1.183 -2.494 1.00 96.62 208 LYS A CA 1
ATOM 1597 C C . LYS A 1 208 ? -12.963 1.036 -1.500 1.00 96.62 208 LYS A C 1
ATOM 1599 O O . LYS A 1 208 ? -13.903 0.302 -1.797 1.00 96.62 208 LYS A O 1
ATOM 1604 N N . LYS A 1 209 ? -12.904 1.724 -0.353 1.00 97.06 209 LYS A N 1
ATOM 1605 C CA . LYS A 1 209 ? -13.819 1.563 0.788 1.00 97.06 209 LYS A CA 1
ATOM 1606 C C . LYS A 1 209 ? -13.889 0.109 1.267 1.00 97.06 209 LYS A C 1
ATOM 1608 O O . LYS A 1 209 ? -14.961 -0.469 1.431 1.00 97.06 209 LYS A O 1
ATOM 1613 N N . GLN A 1 210 ? -12.721 -0.508 1.421 1.00 97.44 210 GLN A N 1
ATOM 1614 C CA . GLN A 1 210 ? -12.550 -1.909 1.800 1.00 97.44 210 GLN A CA 1
ATOM 1615 C C . GLN A 1 210 ? -11.641 -2.025 3.025 1.00 97.44 210 GLN A C 1
ATOM 1617 O O . GLN A 1 210 ? -10.466 -2.370 2.912 1.00 97.44 210 GLN A O 1
ATOM 1622 N N . MET A 1 211 ? -12.200 -1.801 4.220 1.00 97.06 211 MET A N 1
ATOM 1623 C CA . MET A 1 211 ? -11.452 -1.914 5.484 1.00 97.06 211 MET A CA 1
ATOM 1624 C C . MET A 1 211 ? -10.785 -3.282 5.704 1.00 97.06 211 MET A C 1
ATOM 1626 O O . MET A 1 211 ? -9.858 -3.391 6.496 1.00 97.06 211 MET A O 1
ATOM 1630 N N . SER A 1 212 ? -11.226 -4.342 5.015 1.00 97.00 212 SER A N 1
ATOM 1631 C CA . SER A 1 212 ? -10.607 -5.670 5.113 1.00 97.00 212 SER A CA 1
ATOM 1632 C C . SER A 1 212 ? -9.123 -5.675 4.740 1.00 97.00 212 SER A C 1
ATOM 1634 O O . SER A 1 212 ? -8.388 -6.506 5.269 1.00 97.00 212 SER A O 1
ATOM 1636 N N . LEU A 1 213 ? -8.681 -4.740 3.891 1.00 96.88 213 LEU A N 1
ATOM 1637 C CA . LEU A 1 213 ? -7.277 -4.600 3.492 1.00 96.88 213 LEU A CA 1
ATOM 1638 C C . LEU A 1 213 ? -6.371 -4.180 4.663 1.00 96.88 213 LEU A C 1
ATOM 1640 O O . LEU A 1 213 ? -5.199 -4.544 4.692 1.00 96.88 213 LEU A O 1
ATOM 1644 N N . CYS A 1 214 ? -6.922 -3.524 5.690 1.00 97.50 214 CYS A N 1
ATOM 1645 C CA . CYS A 1 214 ? -6.170 -3.152 6.890 1.00 97.50 214 CYS A CA 1
ATOM 1646 C C . CYS A 1 214 ? -5.676 -4.347 7.704 1.00 97.50 214 CYS A C 1
ATOM 1648 O O . CYS A 1 214 ? -4.755 -4.206 8.499 1.00 97.50 214 CYS A O 1
ATOM 1650 N N . ARG A 1 215 ? -6.268 -5.535 7.538 1.00 96.25 215 ARG A N 1
ATOM 1651 C CA . ARG A 1 215 ? -5.873 -6.724 8.306 1.00 96.25 215 ARG A CA 1
ATOM 1652 C C . ARG A 1 215 ? -4.440 -7.171 8.010 1.00 96.25 215 ARG A C 1
ATOM 1654 O O . ARG A 1 215 ? -3.834 -7.824 8.855 1.00 96.25 215 ARG A O 1
ATOM 1661 N N . GLU A 1 216 ? -3.945 -6.879 6.814 1.00 88.44 216 GLU A N 1
ATOM 1662 C CA . GLU A 1 216 ? -2.669 -7.395 6.322 1.00 88.44 216 GLU A CA 1
ATOM 1663 C C . GLU A 1 216 ? -1.506 -6.419 6.532 1.00 88.44 216 GLU A C 1
ATOM 1665 O O . GLU A 1 216 ? -0.376 -6.766 6.200 1.00 88.44 216 GLU A O 1
ATOM 1670 N N . THR A 1 217 ? -1.754 -5.224 7.080 1.00 94.56 217 THR A N 1
ATOM 1671 C CA . THR A 1 217 ? -0.716 -4.212 7.326 1.00 94.56 217 THR A CA 1
ATOM 1672 C C . THR A 1 217 ? 0.109 -4.525 8.574 1.00 94.56 217 THR A C 1
ATOM 1674 O O . THR A 1 217 ? -0.286 -5.329 9.420 1.00 94.56 217 THR A O 1
ATOM 1677 N N . ALA A 1 218 ? 1.273 -3.878 8.699 1.00 92.50 218 ALA A N 1
ATOM 1678 C CA . ALA A 1 218 ? 2.109 -4.014 9.891 1.00 92.50 218 ALA A CA 1
ATOM 1679 C C . ALA A 1 218 ? 1.414 -3.447 11.144 1.00 92.50 218 ALA A C 1
ATOM 1681 O O . ALA A 1 218 ? 1.517 -4.026 12.221 1.00 92.50 218 ALA A O 1
ATOM 1682 N N . GLU A 1 219 ? 0.663 -2.354 10.975 1.00 94.44 219 GLU A N 1
ATOM 1683 C CA . GLU A 1 219 ? -0.056 -1.649 12.040 1.00 94.44 219 GLU A CA 1
ATOM 1684 C C . GLU A 1 219 ? -1.562 -1.563 11.704 1.00 94.44 219 GLU A C 1
ATOM 1686 O O . GLU A 1 219 ? -2.055 -0.515 11.269 1.00 94.44 219 GLU A O 1
ATOM 1691 N N . PRO A 1 220 ? -2.323 -2.661 11.883 1.00 96.81 220 PRO A N 1
ATOM 1692 C CA . PRO A 1 220 ? -3.732 -2.735 11.490 1.00 96.81 220 PRO A CA 1
ATOM 1693 C C . PRO A 1 220 ? -4.608 -1.729 12.242 1.00 96.81 220 PRO A C 1
ATOM 1695 O O . PRO A 1 220 ? -5.513 -1.143 11.653 1.00 96.81 220 PRO A O 1
ATOM 1698 N N . ASP A 1 221 ? -4.318 -1.483 13.523 1.00 97.88 221 ASP A N 1
ATOM 1699 C CA . ASP A 1 221 ? -5.051 -0.521 14.354 1.00 97.88 221 ASP A CA 1
ATOM 1700 C C . ASP A 1 221 ? -4.981 0.905 13.782 1.00 97.88 221 ASP A C 1
ATOM 1702 O O . ASP A 1 221 ? -6.000 1.596 13.739 1.00 97.88 221 ASP A O 1
ATOM 1706 N N . ASN A 1 222 ? -3.806 1.318 13.291 1.00 96.75 222 ASN A N 1
ATOM 1707 C CA . ASN A 1 222 ? -3.623 2.626 12.660 1.00 96.75 222 ASN A CA 1
ATOM 1708 C C . ASN A 1 222 ? -4.362 2.695 11.318 1.00 96.75 222 ASN A C 1
ATOM 1710 O O . ASN A 1 222 ? -5.058 3.673 11.063 1.00 96.75 222 ASN A O 1
ATOM 1714 N N . CYS A 1 223 ? -4.296 1.632 10.508 1.00 98.38 223 CYS A N 1
ATOM 1715 C CA . CYS A 1 223 ? -5.029 1.569 9.242 1.00 98.38 223 CYS A CA 1
ATOM 1716 C C . CYS A 1 223 ? -6.546 1.679 9.446 1.00 98.38 223 CYS A C 1
ATOM 1718 O O . CYS A 1 223 ? -7.207 2.448 8.752 1.00 98.38 223 CYS A O 1
ATOM 1720 N N . TYR A 1 224 ? -7.121 0.954 10.414 1.00 98.62 224 TYR A N 1
ATOM 1721 C CA . TYR A 1 224 ? -8.556 1.047 10.704 1.00 98.62 224 TYR A CA 1
ATOM 1722 C C . TYR A 1 224 ? -8.962 2.433 11.213 1.00 98.62 224 TYR A C 1
ATOM 1724 O O . TYR A 1 224 ? -10.049 2.900 10.870 1.00 98.62 224 TYR A O 1
ATOM 1732 N N . ALA A 1 225 ? -8.115 3.081 12.019 1.00 98.19 225 ALA A N 1
ATOM 1733 C CA . ALA A 1 225 ? -8.362 4.437 12.498 1.00 98.19 225 ALA A CA 1
ATOM 1734 C C . ALA A 1 225 ? -8.371 5.446 11.340 1.00 98.19 225 ALA A C 1
ATOM 1736 O O . ALA A 1 225 ? -9.345 6.181 11.184 1.00 98.19 225 ALA A O 1
ATOM 1737 N N . GLU A 1 226 ? -7.346 5.418 10.488 1.00 98.06 226 GLU A N 1
ATOM 1738 C CA . GLU A 1 226 ? -7.239 6.298 9.322 1.00 98.06 226 GLU A CA 1
ATOM 1739 C C . GLU A 1 226 ? -8.363 6.038 8.309 1.00 98.06 226 GLU A C 1
ATOM 1741 O O . GLU A 1 226 ? -8.981 6.970 7.796 1.00 98.06 226 GLU A O 1
ATOM 1746 N N . TYR A 1 227 ? -8.715 4.770 8.076 1.00 98.56 227 TYR A N 1
ATOM 1747 C CA . TYR A 1 227 ? -9.859 4.405 7.246 1.00 98.56 227 TYR A CA 1
ATOM 1748 C C . TYR A 1 227 ? -11.162 5.012 7.775 1.00 98.56 227 TYR A C 1
ATOM 1750 O O . TYR A 1 227 ? -11.927 5.591 7.000 1.00 98.56 227 TYR A O 1
ATOM 1758 N N . ALA A 1 228 ? -11.432 4.887 9.078 1.00 98.31 228 ALA A N 1
ATOM 1759 C CA . ALA A 1 228 ? -12.648 5.420 9.688 1.00 98.31 228 ALA A CA 1
ATOM 1760 C C . ALA A 1 228 ? -12.712 6.950 9.583 1.00 98.31 228 ALA A C 1
ATOM 1762 O O . ALA A 1 228 ? -13.776 7.500 9.300 1.00 98.31 228 ALA A O 1
ATOM 1763 N N . GLU A 1 229 ? -11.577 7.622 9.779 1.00 97.88 229 GLU A N 1
ATOM 1764 C CA . GLU A 1 229 ? -11.445 9.072 9.656 1.00 97.88 229 GLU A CA 1
ATOM 1765 C C . GLU A 1 229 ? -11.715 9.543 8.222 1.00 97.88 229 GLU A C 1
ATOM 1767 O O . GLU A 1 229 ? -12.567 10.403 8.002 1.00 97.88 229 GLU A O 1
ATOM 1772 N N . GLN A 1 230 ? -11.059 8.931 7.237 1.00 98.25 230 GLN A N 1
ATOM 1773 C CA . GLN A 1 230 ? -11.104 9.382 5.844 1.00 98.25 230 GLN A CA 1
ATOM 1774 C C . GLN A 1 230 ? -12.395 8.988 5.117 1.00 98.25 230 GLN A C 1
ATOM 1776 O O . GLN A 1 230 ? -12.838 9.679 4.198 1.00 98.25 230 GLN A O 1
ATOM 1781 N N . THR A 1 231 ? -13.015 7.867 5.496 1.00 97.62 231 THR A N 1
ATOM 1782 C CA . THR A 1 231 ? -14.249 7.383 4.851 1.00 97.62 231 THR A CA 1
ATOM 1783 C C . THR A 1 231 ? -15.523 7.754 5.609 1.00 97.62 231 THR A C 1
ATOM 1785 O O . THR A 1 231 ? -16.612 7.667 5.036 1.00 97.62 231 THR A O 1
ATOM 1788 N N . GLY A 1 232 ? -15.410 8.149 6.882 1.00 96.56 232 GLY A N 1
ATOM 1789 C CA . GLY A 1 232 ? -16.536 8.354 7.797 1.00 96.56 232 GLY A CA 1
ATOM 1790 C C . GLY A 1 232 ? -17.163 7.057 8.327 1.00 96.56 232 GLY A C 1
ATOM 1791 O O . GLY A 1 232 ? -18.142 7.105 9.074 1.00 96.56 232 GLY A O 1
ATOM 1792 N N . ASP A 1 233 ? -16.628 5.888 7.963 1.00 97.19 233 ASP A N 1
ATOM 1793 C CA . ASP A 1 233 ? -17.133 4.592 8.408 1.00 97.19 233 ASP A CA 1
ATOM 1794 C C . ASP A 1 233 ? -16.606 4.244 9.808 1.00 97.19 233 ASP A C 1
ATOM 1796 O O . ASP A 1 233 ? -15.625 3.517 9.994 1.00 97.19 233 ASP A O 1
ATOM 1800 N N . LYS A 1 234 ? -17.310 4.743 10.828 1.00 96.12 234 LYS A N 1
ATOM 1801 C CA . LYS A 1 234 ? -17.003 4.474 12.241 1.00 96.12 234 LYS A CA 1
ATOM 1802 C C . LYS A 1 234 ? -17.096 2.986 12.617 1.00 96.12 234 LYS A C 1
ATOM 1804 O O . LYS A 1 234 ? -16.617 2.608 13.688 1.00 96.12 234 LYS A O 1
ATOM 1809 N N . THR A 1 235 ? -17.658 2.110 11.773 1.00 97.00 235 THR A N 1
ATOM 1810 C CA . THR A 1 235 ? -17.670 0.666 12.063 1.00 97.00 235 THR A CA 1
ATOM 1811 C C . THR A 1 235 ? -16.262 0.071 12.044 1.00 97.00 235 THR A C 1
ATOM 1813 O O . THR A 1 235 ? -15.992 -0.858 12.811 1.00 97.00 235 THR A O 1
ATOM 1816 N N . ALA A 1 236 ? -15.330 0.654 11.282 1.00 97.88 236 ALA A N 1
ATOM 1817 C CA . ALA A 1 236 ? -13.928 0.244 11.269 1.00 97.88 236 ALA A CA 1
ATOM 1818 C C . ALA A 1 236 ? -13.247 0.416 12.637 1.00 97.88 236 ALA A C 1
ATOM 1820 O O . ALA A 1 236 ? -12.446 -0.435 13.022 1.00 97.88 236 ALA A O 1
ATOM 1821 N N . CYS A 1 237 ? -13.649 1.406 13.448 1.00 98.25 237 CYS A N 1
ATOM 1822 C CA . CYS A 1 237 ? -13.117 1.581 14.803 1.00 98.25 237 CYS A CA 1
ATOM 1823 C C . CYS A 1 237 ? -13.336 0.342 15.687 1.00 98.25 237 CYS A C 1
ATOM 1825 O O . CYS A 1 237 ? -12.523 0.041 16.556 1.00 98.25 237 CYS A O 1
ATOM 1827 N N . SER A 1 238 ? -14.409 -0.425 15.458 1.00 97.44 238 SER A N 1
ATOM 1828 C CA . SER A 1 238 ? -14.682 -1.658 16.214 1.00 97.44 238 SER A CA 1
ATOM 1829 C C . SER A 1 238 ? -13.656 -2.774 15.971 1.00 97.44 238 SER A C 1
ATOM 1831 O O . SER A 1 238 ? -13.575 -3.710 16.765 1.00 97.44 238 SER A O 1
ATOM 1833 N N . ARG A 1 239 ? -12.864 -2.680 14.892 1.00 97.62 239 ARG A N 1
ATOM 1834 C CA . ARG A 1 239 ? -11.805 -3.637 14.542 1.00 97.62 239 ARG A CA 1
ATOM 1835 C C . ARG A 1 239 ? -10.469 -3.344 15.220 1.00 97.62 239 ARG A C 1
ATOM 1837 O O . ARG A 1 239 ? -9.613 -4.223 15.226 1.00 97.62 239 ARG A O 1
ATOM 1844 N N . ILE A 1 240 ? -10.314 -2.161 15.811 1.00 98.19 240 ILE A N 1
ATOM 1845 C CA . ILE A 1 240 ? -9.090 -1.731 16.489 1.00 98.19 240 ILE A CA 1
ATOM 1846 C C . ILE A 1 240 ? -8.942 -2.497 17.805 1.00 98.19 240 ILE A C 1
ATOM 1848 O O . ILE A 1 240 ? -9.836 -2.466 18.660 1.00 98.19 240 ILE A O 1
ATOM 1852 N N . ALA A 1 241 ? -7.810 -3.172 17.991 1.00 97.38 241 ALA A N 1
ATOM 1853 C CA . ALA A 1 241 ? -7.537 -3.983 19.170 1.00 97.38 241 ALA A CA 1
ATOM 1854 C C . ALA A 1 241 ? -7.216 -3.108 20.390 1.00 97.38 241 ALA A C 1
ATOM 1856 O O . ALA A 1 241 ? -7.808 -3.286 21.464 1.00 97.38 241 ALA A O 1
ATOM 1857 N N . LYS A 1 242 ? -6.322 -2.128 20.226 1.00 97.69 242 LYS A N 1
ATOM 1858 C CA . LYS A 1 242 ? -5.879 -1.239 21.301 1.00 97.69 242 LYS A CA 1
ATOM 1859 C C . LYS A 1 242 ? -7.001 -0.291 21.728 1.00 97.69 242 LYS A C 1
ATOM 1861 O O . LYS A 1 242 ? -7.427 0.573 20.965 1.00 97.69 242 LYS A O 1
ATOM 1866 N N . SER A 1 243 ? -7.454 -0.425 22.978 1.00 96.62 243 SER A N 1
ATOM 1867 C CA . SER A 1 243 ? -8.596 0.335 23.515 1.00 96.62 243 SER A CA 1
ATOM 1868 C C . SER A 1 243 ? -8.422 1.845 23.393 1.00 96.62 243 SER A C 1
ATOM 1870 O O . SER A 1 243 ? -9.340 2.515 22.939 1.00 96.62 243 SER A O 1
ATOM 1872 N N . SER A 1 244 ? -7.225 2.365 23.680 1.00 95.81 244 SER A N 1
ATOM 1873 C CA . SER A 1 244 ? -6.948 3.802 23.596 1.00 95.81 244 SER A CA 1
ATOM 1874 C C . SER A 1 244 ? -7.119 4.365 22.180 1.00 95.81 244 SER A C 1
ATOM 1876 O O . SER A 1 244 ? -7.605 5.477 22.017 1.00 95.81 244 SER A O 1
ATOM 1878 N N . ILE A 1 245 ? -6.728 3.607 21.146 1.00 96.69 245 ILE A N 1
ATOM 1879 C CA . ILE A 1 245 ? -6.892 4.030 19.745 1.00 96.69 245 ILE A CA 1
ATOM 1880 C C . ILE A 1 245 ? -8.363 3.888 19.339 1.00 96.69 245 ILE A C 1
ATOM 1882 O O . ILE A 1 245 ? -8.919 4.778 18.701 1.00 96.69 245 ILE A O 1
ATOM 1886 N N . ARG A 1 246 ? -9.018 2.799 19.759 1.00 98.00 246 ARG A N 1
ATOM 1887 C CA . ARG A 1 246 ? -10.433 2.543 19.474 1.00 98.00 246 ARG A CA 1
ATOM 1888 C C . ARG A 1 246 ? -11.346 3.634 20.029 1.00 98.00 246 ARG A C 1
ATOM 1890 O O . ARG A 1 246 ? -12.216 4.110 19.309 1.00 98.00 246 ARG A O 1
ATOM 1897 N N . GLU A 1 247 ? -11.141 4.030 21.280 1.00 96.31 247 GLU A N 1
ATOM 1898 C CA . GLU A 1 247 ? -11.907 5.091 21.943 1.00 96.31 247 GLU A CA 1
ATOM 1899 C C . GLU A 1 247 ? -11.717 6.442 21.235 1.00 96.31 247 GLU A C 1
ATOM 1901 O O . GLU A 1 247 ? -12.695 7.136 20.955 1.00 96.31 247 GLU A O 1
ATOM 1906 N N . ASN A 1 248 ? -10.479 6.772 20.845 1.00 96.38 248 ASN A N 1
ATOM 1907 C CA . ASN A 1 248 ? -10.189 7.980 20.070 1.00 96.38 248 ASN A CA 1
ATOM 1908 C C . ASN A 1 248 ? -10.845 7.957 18.678 1.00 96.38 248 ASN A C 1
ATOM 1910 O O . ASN A 1 248 ? -11.390 8.958 18.236 1.00 96.38 248 ASN A O 1
ATOM 1914 N N . CYS A 1 249 ? -10.844 6.807 18.002 1.00 97.38 249 CYS A N 1
ATOM 1915 C CA . CYS A 1 249 ? -11.486 6.635 16.696 1.00 97.38 249 CYS A CA 1
ATOM 1916 C C . CYS A 1 249 ? -13.014 6.815 16.764 1.00 97.38 249 CYS A C 1
ATOM 1918 O O . CYS A 1 249 ? -13.631 7.301 15.816 1.00 97.38 249 CYS A O 1
ATOM 1920 N N . GLN A 1 250 ? -13.640 6.416 17.875 1.00 93.38 250 GLN A N 1
ATOM 1921 C CA . GLN A 1 250 ? -15.091 6.506 18.081 1.00 93.38 250 GLN A CA 1
ATOM 1922 C C . GLN A 1 250 ? -15.574 7.891 18.515 1.00 93.38 250 GLN A C 1
ATOM 1924 O O . GLN A 1 250 ? -16.764 8.171 18.366 1.00 93.38 250 GLN A O 1
ATOM 1929 N N . SER A 1 251 ? -14.666 8.713 19.044 1.00 88.12 251 SER A N 1
ATOM 1930 C CA . SER A 1 251 ? -14.931 10.109 19.403 1.00 88.12 251 SER A CA 1
ATOM 1931 C C . SER A 1 251 ? -15.227 10.961 18.162 1.00 88.12 251 SER A C 1
ATOM 1933 O O . SER A 1 251 ? -15.939 11.970 18.336 1.00 88.12 251 SER A O 1
#

pLDDT: mean 70.19, std 23.45, range [34.28, 98.62]